Protein AF-A0AA39N3D8-F1 (afdb_monomer_lite)

Secondary structure (DSSP, 8-state):
---SSSHHHHHHHHHHHHHHHHHHHHHHHHHHT--S-HHHHHHHHHHHHHHHHHH-HHHHHHHHHHHHHHHHHHHHHHHTT---HHHHHHHHHHHHHHHHHHHHHHHHHHHHHHHHHHHHHHHHHHHHHHHHTTS---PPP--------------------------------------------PPPPPPP-HHHHHHHHHTTT-----HHHHHHHHHHTTS--HHHHHHHHHHHTSHHHHHHHSTTHHHHHHHHHHHHHH--S-----TTHHHHHHHHHHHHHHHHHHHH--TT-----------

pLDDT: mean 77.94, std 20.48, range [33.84, 97.94]

Structure (mmCIF, N/CA/C/O backbone):
data_AF-A0AA39N3D8-F1
#
_entry.id   AF-A0AA39N3D8-F1
#
loop_
_atom_site.group_PDB
_atom_site.id
_atom_site.type_symbol
_atom_site.label_atom_id
_atom_site.label_alt_id
_atom_site.label_comp_id
_atom_site.label_asym_id
_atom_site.label_entity_id
_atom_site.label_seq_id
_atom_site.pdbx_PDB_ins_code
_atom_site.Cartn_x
_atom_site.Cartn_y
_atom_site.Cartn_z
_atom_site.occupancy
_atom_site.B_iso_or_equiv
_atom_site.auth_seq_id
_atom_site.auth_comp_id
_atom_site.auth_asym_id
_atom_site.auth_atom_id
_atom_site.pdbx_PDB_model_num
ATOM 1 N N . MET A 1 1 ? 21.930 24.553 75.970 1.00 46.19 1 MET A N 1
ATOM 2 C CA . MET A 1 1 ? 22.243 24.338 74.540 1.00 46.19 1 MET A CA 1
ATOM 3 C C . MET A 1 1 ? 21.421 23.149 74.047 1.00 46.19 1 MET A C 1
ATOM 5 O O . MET A 1 1 ? 21.942 22.051 73.995 1.00 46.19 1 MET A O 1
ATOM 9 N N . THR A 1 2 ? 20.130 23.347 73.764 1.00 50.94 2 THR A N 1
ATOM 10 C CA . THR A 1 2 ? 19.198 22.303 73.273 1.00 50.94 2 THR A CA 1
ATOM 11 C C . THR A 1 2 ? 17.961 22.991 72.669 1.00 50.94 2 THR A C 1
ATOM 13 O O . THR A 1 2 ? 16.860 22.865 73.184 1.00 50.94 2 THR A O 1
ATOM 16 N N . VAL A 1 3 ? 18.143 23.814 71.626 1.00 54.16 3 VAL A N 1
ATOM 17 C CA . VAL A 1 3 ? 17.028 24.513 70.932 1.00 54.16 3 VAL A CA 1
ATOM 18 C C . VAL A 1 3 ? 17.257 24.567 69.408 1.00 54.16 3 VAL A C 1
ATOM 20 O O . VAL A 1 3 ? 16.982 25.566 68.761 1.00 54.16 3 VAL A O 1
ATOM 23 N N . LEU A 1 4 ? 17.825 23.516 68.807 1.00 50.16 4 LEU A N 1
ATOM 24 C CA . LEU A 1 4 ? 18.029 23.447 67.343 1.00 50.16 4 LEU A CA 1
ATOM 25 C C . LEU A 1 4 ? 17.559 22.120 66.717 1.00 50.16 4 LEU A C 1
ATOM 27 O O . LEU A 1 4 ? 17.912 21.821 65.581 1.00 50.16 4 LEU A O 1
ATOM 31 N N . GLY A 1 5 ? 16.766 21.325 67.446 1.00 47.50 5 GLY A N 1
ATOM 32 C CA . GLY A 1 5 ? 16.273 20.022 66.976 1.00 47.50 5 GLY A CA 1
ATOM 33 C C . GLY A 1 5 ? 14.895 20.046 66.304 1.00 47.50 5 GLY A C 1
ATOM 34 O O . GLY A 1 5 ? 14.643 19.218 65.445 1.00 47.50 5 GLY A O 1
ATOM 35 N N . GLU A 1 6 ? 14.017 20.999 66.635 1.00 51.28 6 GLU A N 1
ATOM 36 C CA . GLU A 1 6 ? 12.597 20.946 66.223 1.00 51.28 6 GLU A CA 1
ATOM 37 C C . GLU A 1 6 ? 12.268 21.741 64.945 1.00 51.28 6 GLU A C 1
ATOM 39 O O . GLU A 1 6 ? 11.137 21.722 64.465 1.00 51.28 6 GLU A O 1
ATOM 44 N N . GLN A 1 7 ? 13.236 22.454 64.360 1.00 48.25 7 GLN A N 1
ATOM 45 C CA . GLN A 1 7 ? 12.971 23.318 63.200 1.00 48.25 7 GLN A CA 1
ATOM 46 C C . GLN A 1 7 ? 13.003 22.567 61.856 1.00 48.25 7 GLN A C 1
ATOM 48 O O . GLN A 1 7 ? 12.391 23.020 60.888 1.00 48.25 7 GLN A O 1
ATOM 53 N N . TRP A 1 8 ? 13.676 21.415 61.791 1.00 49.47 8 TRP A N 1
ATOM 54 C CA . TRP A 1 8 ? 13.862 20.658 60.547 1.00 49.47 8 TRP A CA 1
ATOM 55 C C . TRP A 1 8 ? 12.658 19.771 60.194 1.00 49.47 8 TRP A C 1
ATOM 57 O O . TRP A 1 8 ? 12.310 19.671 59.017 1.00 49.47 8 TRP A O 1
ATOM 67 N N . ASP A 1 9 ? 11.939 19.246 61.190 1.00 57.53 9 ASP A N 1
ATOM 68 C CA . ASP A 1 9 ? 10.764 18.390 60.962 1.00 57.53 9 ASP A CA 1
ATOM 69 C C . ASP A 1 9 ? 9.572 19.157 60.365 1.00 57.53 9 ASP A C 1
ATOM 71 O O . ASP A 1 9 ? 8.814 18.624 59.552 1.00 57.53 9 ASP A O 1
ATOM 75 N N . ASN A 1 10 ? 9.437 20.449 60.683 1.00 54.78 10 ASN A N 1
ATOM 76 C CA . ASN A 1 10 ? 8.366 21.282 60.128 1.00 54.78 10 ASN A CA 1
ATOM 77 C C . ASN A 1 10 ? 8.551 21.569 58.631 1.00 54.78 10 ASN A C 1
ATOM 79 O O . ASN A 1 10 ? 7.572 21.619 57.887 1.00 54.78 10 ASN A O 1
ATOM 83 N N . ALA A 1 11 ? 9.794 21.727 58.166 1.00 58.50 11 ALA A N 1
ATOM 84 C CA . ALA A 1 11 ? 10.069 21.945 56.748 1.00 58.50 11 ALA A CA 1
ATOM 85 C C . ALA A 1 11 ? 9.794 20.679 55.924 1.00 58.50 11 ALA A C 1
ATOM 87 O O . ALA A 1 11 ? 9.252 20.769 54.819 1.00 58.50 11 ALA A O 1
ATOM 88 N N . GLU A 1 12 ? 10.113 19.502 56.476 1.00 52.53 12 GLU A N 1
ATOM 89 C CA . GLU A 1 12 ? 9.843 18.223 55.820 1.00 52.53 12 GLU A CA 1
ATOM 90 C C . GLU A 1 12 ? 8.336 17.934 55.709 1.00 52.53 12 GLU A C 1
ATOM 92 O O . GLU A 1 12 ? 7.830 17.447 54.694 1.00 52.53 12 GLU A O 1
ATOM 97 N N . PHE A 1 13 ? 7.591 18.290 56.751 1.00 61.59 13 PHE A N 1
ATOM 98 C CA . PHE A 1 13 ? 6.151 18.095 56.792 1.00 61.59 13 PHE A CA 1
ATOM 99 C C . PHE A 1 13 ? 5.394 19.033 55.836 1.00 61.59 13 PHE A C 1
ATOM 101 O O . PHE A 1 13 ? 4.438 18.620 55.172 1.00 61.59 13 PHE A O 1
ATOM 108 N N . GLU A 1 14 ? 5.850 20.280 55.697 1.00 60.81 14 GLU A N 1
ATOM 109 C CA . GLU A 1 14 ? 5.234 21.277 54.816 1.00 60.81 14 GLU A CA 1
ATOM 110 C C . GLU A 1 14 ? 5.396 20.949 53.322 1.00 60.81 14 GLU A C 1
ATOM 112 O O . GLU A 1 14 ? 4.440 21.110 52.558 1.00 60.81 14 GLU A O 1
ATOM 117 N N . TRP A 1 15 ? 6.549 20.429 52.872 1.00 57.53 15 TRP A N 1
ATOM 118 C CA . TRP A 1 15 ? 6.687 20.044 51.457 1.00 57.53 15 TRP A CA 1
ATOM 119 C C . TRP A 1 15 ? 5.849 18.808 51.116 1.00 57.53 15 TRP A C 1
ATOM 121 O O . TRP A 1 15 ? 5.240 18.773 50.046 1.00 57.53 15 TRP A O 1
ATOM 131 N N . LYS A 1 16 ? 5.730 17.842 52.039 1.00 54.62 16 LYS A N 1
ATOM 132 C CA . LYS A 1 16 ? 4.847 16.673 51.882 1.00 54.62 16 LYS A CA 1
ATOM 133 C C . LYS A 1 16 ? 3.380 17.092 51.797 1.00 54.62 16 LYS A C 1
ATOM 135 O O . LYS A 1 16 ? 2.664 16.619 50.917 1.00 54.62 16 LYS A O 1
ATOM 140 N N . ARG A 1 17 ? 2.934 18.036 52.636 1.00 61.38 17 ARG A N 1
ATOM 141 C CA . ARG A 1 17 ? 1.581 18.616 52.548 1.00 61.38 17 ARG A CA 1
ATOM 142 C C . ARG A 1 17 ? 1.331 19.327 51.222 1.00 61.38 17 ARG A C 1
ATOM 144 O O . ARG A 1 17 ? 0.276 19.126 50.631 1.00 61.38 17 ARG A O 1
ATOM 151 N N . ARG A 1 18 ? 2.286 20.123 50.733 1.00 65.31 18 ARG A N 1
ATOM 152 C CA . ARG A 1 18 ? 2.163 20.815 49.437 1.00 65.31 18 ARG A CA 1
ATOM 153 C C . ARG A 1 18 ? 2.153 19.841 48.260 1.00 65.31 18 ARG A C 1
ATOM 155 O O . ARG A 1 18 ? 1.368 20.031 47.337 1.00 65.31 18 ARG A O 1
ATOM 162 N N . ALA A 1 19 ? 2.959 18.782 48.316 1.00 57.94 19 ALA A N 1
ATOM 163 C CA . ALA A 1 19 ? 2.967 17.726 47.308 1.00 57.94 19 ALA A CA 1
ATOM 164 C C . ALA A 1 19 ? 1.633 16.964 47.277 1.00 57.94 19 ALA A C 1
ATOM 166 O O . ALA A 1 19 ? 1.057 16.780 46.208 1.00 57.94 19 ALA A O 1
ATOM 167 N N . LEU A 1 20 ? 1.094 16.600 48.445 1.00 51.34 20 LEU A N 1
ATOM 168 C CA . LEU A 1 20 ? -0.202 15.926 48.554 1.00 51.34 20 LEU A CA 1
ATOM 169 C C . LEU A 1 20 ? -1.372 16.831 48.150 1.00 51.34 20 LEU A C 1
ATOM 171 O O . LEU A 1 20 ? -2.293 16.362 47.492 1.00 51.34 20 LEU A O 1
ATOM 175 N N . ALA A 1 21 ? -1.333 18.122 48.486 1.00 61.53 21 ALA A N 1
ATOM 176 C CA . ALA A 1 21 ? -2.352 19.085 48.069 1.00 61.53 21 ALA A CA 1
ATOM 177 C C . ALA A 1 21 ? -2.319 19.339 46.553 1.00 61.53 21 ALA A C 1
ATOM 179 O O . ALA A 1 21 ? -3.372 19.398 45.925 1.00 61.53 21 ALA A O 1
ATOM 180 N N . SER A 1 22 ? -1.126 19.428 45.955 1.00 64.31 22 SER A N 1
ATOM 181 C CA . SER A 1 22 ? -0.951 19.536 44.501 1.00 64.31 22 SER A CA 1
ATOM 182 C C . SER A 1 22 ? -1.455 18.281 43.781 1.00 64.31 22 SER A C 1
ATOM 184 O O . SER A 1 22 ? -2.180 18.375 42.795 1.00 64.31 22 SER A O 1
ATOM 186 N N . PHE A 1 23 ? -1.164 17.097 44.328 1.00 54.66 23 PHE A N 1
ATOM 187 C CA . PHE A 1 23 ? -1.650 15.822 43.801 1.00 54.66 23 PHE A CA 1
ATOM 188 C C . PHE A 1 23 ? -3.174 15.676 43.936 1.00 54.66 23 PHE A C 1
ATOM 190 O O . PHE A 1 23 ? -3.842 15.263 42.994 1.00 54.66 23 PHE A O 1
ATOM 197 N N . ALA A 1 24 ? -3.750 16.081 45.071 1.00 56.78 24 ALA A N 1
ATOM 198 C CA . ALA A 1 24 ? -5.195 16.080 45.283 1.00 56.78 24 ALA A CA 1
ATOM 199 C C . ALA A 1 24 ? -5.918 17.082 44.368 1.00 56.78 24 ALA A C 1
ATOM 201 O O . ALA A 1 24 ? -6.989 16.767 43.858 1.00 56.78 24 ALA A O 1
ATOM 202 N N . LEU A 1 25 ? -5.329 18.255 44.113 1.00 61.34 25 LEU A N 1
ATOM 203 C CA . LEU A 1 25 ? -5.847 19.220 43.140 1.00 61.34 25 LEU A CA 1
ATOM 204 C C . LEU A 1 25 ? -5.732 18.697 41.706 1.00 61.34 25 LEU A C 1
ATOM 206 O O . LEU A 1 25 ? -6.679 18.858 40.947 1.00 61.34 25 LEU A O 1
ATOM 210 N N . ALA A 1 26 ? -4.643 18.011 41.353 1.00 56.91 26 ALA A N 1
ATOM 211 C CA . ALA A 1 26 ? -4.495 17.365 40.050 1.00 56.91 26 ALA A CA 1
ATOM 212 C C . ALA A 1 26 ? -5.530 16.245 39.844 1.00 56.91 26 ALA A C 1
ATOM 214 O O . ALA A 1 26 ? -6.124 16.154 38.774 1.00 56.91 26 ALA A O 1
ATOM 215 N N . ILE A 1 27 ? -5.817 15.447 40.880 1.00 47.12 27 ILE A N 1
ATOM 216 C CA . ILE A 1 27 ? -6.873 14.424 40.849 1.00 47.12 27 ILE A CA 1
ATOM 217 C C . ILE A 1 27 ? -8.259 15.065 40.766 1.00 47.12 27 ILE A C 1
ATOM 219 O O . ILE A 1 27 ? -9.077 14.633 39.965 1.00 47.12 27 ILE A O 1
ATOM 223 N N . LEU A 1 28 ? -8.542 16.108 41.548 1.00 47.91 28 LEU A N 1
ATOM 224 C CA . LEU A 1 28 ? -9.834 16.799 41.498 1.00 47.91 28 LEU A CA 1
ATOM 225 C C . LEU A 1 28 ? -10.050 17.508 40.160 1.00 47.91 28 LEU A C 1
ATOM 227 O O . LEU A 1 28 ? -11.165 17.500 39.654 1.00 47.91 28 LEU A O 1
ATOM 231 N N . GLN A 1 29 ? -8.997 18.062 39.563 1.00 61.44 29 GLN A N 1
ATOM 232 C CA . GLN A 1 29 ? -9.042 18.661 38.234 1.00 61.44 29 GLN A CA 1
ATOM 233 C C . GLN A 1 29 ? -9.222 17.594 37.147 1.00 61.44 29 GLN A C 1
ATOM 235 O O . GLN A 1 29 ? -10.023 17.798 36.248 1.00 61.44 29 GLN A O 1
ATOM 240 N N . PHE A 1 30 ? -8.593 16.422 37.283 1.00 47.16 30 PHE A N 1
ATOM 241 C CA . PHE A 1 30 ? -8.816 15.256 36.418 1.00 47.16 30 PHE A CA 1
ATOM 242 C C . PHE A 1 30 ? -10.244 14.686 36.545 1.00 47.16 30 PHE A C 1
ATOM 244 O O . PHE A 1 30 ? -10.859 14.323 35.546 1.00 47.16 30 PHE A O 1
ATOM 251 N N . LEU A 1 31 ? -10.813 14.676 37.755 1.00 39.09 31 LEU A N 1
ATOM 252 C CA . LEU A 1 31 ? -12.181 14.216 38.031 1.00 39.09 31 LEU A CA 1
ATOM 253 C C . LEU A 1 31 ? -13.259 15.237 37.626 1.00 39.09 31 LEU A C 1
ATOM 255 O O . LEU A 1 31 ? -14.360 14.841 37.258 1.00 39.09 31 LEU A O 1
ATOM 259 N N . LEU A 1 32 ? -12.949 16.537 37.650 1.00 45.41 32 LEU A N 1
ATOM 260 C CA . LEU A 1 32 ? -13.795 17.606 37.095 1.00 45.41 32 LEU A CA 1
ATOM 261 C C . LEU A 1 32 ? -13.735 17.668 35.558 1.00 45.41 32 LEU A C 1
ATOM 263 O O . LEU A 1 32 ? -14.580 18.315 34.944 1.00 45.41 32 LEU A O 1
ATOM 267 N N . GLN A 1 33 ? -12.778 16.969 34.936 1.00 50.00 33 GLN A N 1
ATOM 268 C CA . GLN A 1 33 ? -12.597 16.857 33.486 1.00 50.00 33 GLN A CA 1
ATOM 269 C C . GLN A 1 33 ? -13.266 15.602 32.890 1.00 50.00 33 GLN A C 1
ATOM 271 O O . GLN A 1 33 ? -12.799 15.049 31.893 1.00 50.00 33 GLN A O 1
ATOM 276 N N . MET A 1 34 ? -14.356 15.122 33.490 1.00 35.12 34 MET A N 1
ATOM 277 C CA . MET A 1 34 ? -15.173 14.041 32.934 1.00 35.12 34 MET A CA 1
ATOM 278 C C . MET A 1 34 ? -16.658 14.413 33.062 1.00 35.12 34 MET A C 1
ATOM 280 O O . MET A 1 34 ? -17.077 14.717 34.178 1.00 35.12 34 MET A O 1
ATOM 284 N N . PRO A 1 35 ? -17.479 14.391 31.988 1.00 50.09 35 PRO A N 1
ATOM 285 C CA . PRO A 1 35 ? -17.274 13.760 30.683 1.00 50.09 35 PRO A CA 1
ATOM 286 C C . PRO A 1 35 ? -17.358 14.754 29.503 1.00 50.09 35 PRO A C 1
ATOM 288 O O . PRO A 1 35 ? -18.415 15.311 29.220 1.00 50.09 35 PRO A O 1
ATOM 291 N N . SER A 1 36 ? -16.282 14.893 28.726 1.00 58.03 36 SER A N 1
ATOM 292 C CA . SER A 1 36 ? -16.464 14.967 27.268 1.00 58.03 36 SER A CA 1
ATOM 293 C C . SER A 1 36 ? -17.029 13.610 26.858 1.00 58.03 36 SER A C 1
ATOM 295 O O . SER A 1 36 ? -16.539 12.589 27.360 1.00 58.03 36 SER A O 1
ATOM 297 N N . ASP A 1 37 ? -18.066 13.574 26.023 1.00 85.69 37 ASP A N 1
ATOM 298 C CA . ASP A 1 37 ? -18.642 12.313 25.558 1.00 85.69 37 ASP A CA 1
ATOM 299 C C . ASP A 1 37 ? -17.505 11.382 25.109 1.00 85.69 37 ASP A C 1
ATOM 301 O O . ASP A 1 37 ? -16.602 11.799 24.384 1.00 85.69 37 ASP A O 1
ATOM 305 N N . LEU A 1 38 ? -17.510 10.115 25.547 1.00 90.81 38 LEU A N 1
ATOM 306 C CA . LEU A 1 38 ? -16.517 9.104 25.128 1.00 90.81 38 LEU A CA 1
ATOM 307 C C . LEU A 1 38 ? -16.316 9.136 23.604 1.00 90.81 38 LEU A C 1
ATOM 309 O O . LEU A 1 38 ? -15.212 8.973 23.094 1.00 90.81 38 LEU A O 1
ATOM 313 N N . ARG A 1 39 ? -17.413 9.405 22.898 1.00 91.38 39 ARG A N 1
ATOM 314 C CA . ARG A 1 39 ? -17.483 9.641 21.467 1.00 91.38 39 ARG A CA 1
ATOM 315 C C . ARG A 1 39 ? -16.628 10.815 20.989 1.00 91.38 39 ARG A C 1
ATOM 317 O O . ARG A 1 39 ? -15.927 10.653 20.001 1.00 91.38 39 ARG A O 1
ATOM 324 N N . GLU A 1 40 ? -16.668 11.968 21.648 1.00 93.12 40 GLU A N 1
ATOM 325 C CA . GLU A 1 40 ? -15.821 13.118 21.302 1.00 93.12 40 GLU A CA 1
ATOM 326 C C . GLU A 1 40 ? -14.343 12.784 21.483 1.00 93.12 40 GLU A C 1
ATOM 328 O O . GLU A 1 40 ? -13.560 13.034 20.571 1.00 93.12 40 GLU A O 1
ATOM 333 N N . LYS A 1 41 ? -13.983 12.125 22.595 1.00 93.44 41 LYS A N 1
ATOM 334 C CA . LYS A 1 41 ? -12.607 11.652 22.820 1.00 93.44 41 LYS A CA 1
ATOM 335 C C . LYS A 1 41 ? -12.162 10.678 21.731 1.00 93.44 41 LYS A C 1
ATOM 337 O O . LYS A 1 41 ? -11.089 10.818 21.166 1.00 93.44 41 LYS A O 1
ATOM 342 N N . LEU A 1 42 ? -13.005 9.708 21.379 1.00 93.12 42 LEU A N 1
ATOM 343 C CA . LEU A 1 42 ? -12.719 8.768 20.292 1.00 93.12 42 LEU A CA 1
ATOM 344 C C . LEU A 1 42 ? -12.525 9.477 18.944 1.00 93.12 42 LEU A C 1
ATOM 346 O O . LEU A 1 42 ? -11.665 9.081 18.161 1.00 93.12 42 LEU A O 1
ATOM 350 N N . LEU A 1 43 ? -13.303 10.525 18.671 1.00 93.81 43 LEU A N 1
ATOM 351 C CA . LEU A 1 43 ? -13.184 11.303 17.439 1.00 93.81 43 LEU A CA 1
ATOM 352 C C . LEU A 1 43 ? -11.944 12.215 17.426 1.00 93.81 43 LEU A C 1
ATOM 354 O O . LEU A 1 43 ? -11.413 12.459 16.343 1.00 93.81 43 LEU A O 1
ATOM 358 N N . SER A 1 44 ? -11.457 12.681 18.583 1.00 96.31 44 SER A N 1
ATOM 359 C CA . SER A 1 44 ? -10.264 13.537 18.676 1.00 96.31 44 SER A CA 1
ATOM 360 C C . SER A 1 44 ? -8.944 12.768 18.602 1.00 96.31 44 SER A C 1
ATOM 362 O O . SER A 1 44 ? -7.954 13.331 18.143 1.00 96.31 44 SER A O 1
ATOM 364 N N . VAL A 1 45 ? -8.921 11.475 18.956 1.00 96.56 45 VAL A N 1
ATOM 365 C CA . VAL A 1 45 ? -7.704 10.631 18.994 1.00 96.56 45 VAL A CA 1
ATOM 366 C C . VAL A 1 45 ? -6.831 10.759 17.746 1.00 96.56 45 VAL A C 1
ATOM 368 O O . VAL A 1 45 ? -5.610 10.842 17.850 1.00 96.56 45 VAL A O 1
ATOM 371 N N . VAL A 1 46 ? -7.429 10.737 16.552 1.00 94.75 46 VAL A N 1
ATOM 372 C CA . VAL A 1 46 ? -6.649 10.769 15.305 1.00 94.75 46 VAL A CA 1
ATOM 373 C C . VAL A 1 46 ? -5.981 12.133 15.114 1.00 94.75 46 VAL A C 1
ATOM 375 O O . VAL A 1 46 ? -4.837 12.197 14.669 1.00 94.75 46 VAL A O 1
ATOM 378 N N . ASP A 1 47 ? -6.666 13.217 15.473 1.00 96.75 47 ASP A N 1
ATOM 379 C CA . ASP A 1 47 ? -6.110 14.569 15.394 1.00 96.75 47 ASP A CA 1
ATOM 380 C C . ASP A 1 47 ? -5.036 14.796 16.468 1.00 96.75 47 ASP A C 1
ATOM 382 O O . ASP A 1 47 ? -3.975 15.357 16.185 1.00 96.75 47 ASP A O 1
ATOM 386 N N . GLU A 1 48 ? -5.253 14.263 17.673 1.00 96.94 48 GLU A N 1
ATOM 387 C CA . GLU A 1 48 ? -4.271 14.264 18.760 1.00 96.94 48 GLU A CA 1
ATOM 388 C C . GLU A 1 48 ? -3.000 13.503 18.370 1.00 96.94 48 GLU A C 1
ATOM 390 O O . GLU A 1 48 ? -1.902 14.019 18.568 1.00 96.94 48 GLU A O 1
ATOM 395 N N . LEU A 1 49 ? -3.125 12.331 17.735 1.00 96.12 49 LEU A N 1
ATOM 396 C CA . LEU A 1 49 ? -1.990 11.562 17.217 1.00 96.12 49 LEU A CA 1
ATOM 397 C C . LEU A 1 49 ? -1.178 12.373 16.199 1.00 96.12 49 LEU A C 1
ATOM 399 O O . LEU A 1 49 ? 0.050 12.455 16.289 1.00 96.12 49 LEU A O 1
ATOM 403 N N . LEU A 1 50 ? -1.854 12.972 15.214 1.00 95.25 50 LEU A N 1
ATOM 404 C CA . LEU A 1 50 ? -1.196 13.747 14.161 1.00 95.25 50 LEU A CA 1
ATOM 405 C C . LEU A 1 50 ? -0.547 15.022 14.715 1.00 95.25 50 LEU A C 1
ATOM 407 O O . LEU A 1 50 ? 0.537 15.407 14.268 1.00 95.25 50 LEU A O 1
ATOM 411 N N . THR A 1 51 ? -1.180 15.660 15.697 1.00 97.31 51 THR A N 1
ATOM 412 C CA . THR A 1 51 ? -0.649 16.840 16.388 1.00 97.31 51 THR A CA 1
ATOM 413 C C . THR A 1 51 ? 0.563 16.479 17.242 1.00 97.31 51 THR A C 1
ATOM 415 O O . THR A 1 51 ? 1.597 17.147 17.149 1.00 97.31 51 THR A O 1
ATOM 418 N N . ALA A 1 52 ? 0.487 15.388 18.007 1.00 95.69 52 ALA A N 1
ATOM 419 C CA . ALA A 1 52 ? 1.591 14.879 18.812 1.00 95.69 52 ALA A CA 1
ATOM 420 C C . ALA A 1 52 ? 2.812 14.568 17.939 1.00 95.69 52 ALA A C 1
ATOM 422 O O . ALA A 1 52 ? 3.908 15.056 18.216 1.00 95.69 52 ALA A O 1
ATOM 423 N N . HIS A 1 53 ? 2.604 13.865 16.819 1.00 94.25 53 HIS A N 1
ATOM 424 C CA . HIS A 1 53 ? 3.678 13.519 15.889 1.00 94.25 53 HIS A CA 1
ATOM 425 C C . HIS A 1 53 ? 4.387 14.737 15.279 1.00 94.25 53 HIS A C 1
ATOM 427 O O . HIS A 1 53 ? 5.589 14.695 15.035 1.00 94.25 53 HIS A O 1
ATOM 433 N N . ARG A 1 54 ? 3.662 15.831 15.019 1.00 95.25 54 ARG A N 1
ATOM 434 C CA . ARG A 1 54 ? 4.246 17.063 14.460 1.00 95.25 54 ARG A CA 1
ATOM 435 C C . ARG A 1 54 ? 5.000 17.901 15.487 1.00 95.25 54 ARG A C 1
ATOM 437 O O . ARG A 1 54 ? 5.798 18.746 15.092 1.00 95.25 54 ARG A O 1
ATOM 444 N N . THR A 1 55 ? 4.707 17.716 16.771 1.00 96.12 55 THR A N 1
ATOM 445 C CA . THR A 1 55 ? 5.166 18.620 17.827 1.00 96.12 55 THR A CA 1
ATOM 446 C C . THR A 1 55 ? 6.482 18.153 18.436 1.00 96.12 55 THR A C 1
ATOM 448 O O . THR A 1 55 ? 7.467 18.885 18.389 1.00 96.12 55 THR A O 1
ATOM 451 N N . SER A 1 56 ? 6.508 16.962 19.044 1.00 94.69 56 SER A N 1
ATOM 452 C CA . SER A 1 56 ? 7.712 16.413 19.682 1.00 94.69 56 SER A CA 1
ATOM 453 C C . SER A 1 56 ? 7.527 14.954 20.104 1.00 94.69 56 SER A C 1
ATOM 455 O O . SER A 1 56 ? 6.401 14.492 20.290 1.00 94.69 56 SER A O 1
ATOM 457 N N . ASP A 1 57 ? 8.636 14.264 20.374 1.00 89.81 57 ASP A N 1
ATOM 458 C CA . ASP A 1 57 ? 8.616 12.907 20.936 1.00 89.81 57 ASP A CA 1
ATOM 459 C C . ASP A 1 57 ? 7.960 12.853 22.328 1.00 89.81 57 ASP A C 1
ATOM 461 O O . ASP A 1 57 ? 7.308 11.868 22.673 1.00 89.81 57 ASP A O 1
ATOM 465 N N . LEU A 1 58 ? 8.071 13.930 23.120 1.00 93.56 58 LEU A N 1
ATOM 466 C CA . LEU A 1 58 ? 7.399 14.037 24.420 1.00 93.56 58 LEU A CA 1
ATOM 467 C C . LEU A 1 58 ? 5.873 14.070 24.262 1.00 93.56 58 LEU A C 1
ATOM 469 O O . LEU A 1 58 ? 5.174 13.355 24.977 1.00 93.56 58 LEU A O 1
ATOM 473 N N . ALA A 1 59 ? 5.368 14.825 23.280 1.00 93.62 59 ALA A N 1
ATOM 474 C CA . ALA A 1 59 ? 3.937 14.888 22.977 1.00 93.62 59 ALA A CA 1
ATOM 475 C C . ALA A 1 59 ? 3.390 13.524 22.520 1.00 93.62 59 ALA A C 1
ATOM 477 O O . ALA A 1 59 ? 2.251 13.176 22.825 1.00 93.62 59 ALA A O 1
ATOM 478 N N . LEU A 1 60 ? 4.205 12.717 21.831 1.00 92.56 60 LEU A N 1
ATOM 479 C CA . LEU A 1 60 ? 3.832 11.347 21.471 1.00 92.56 60 LEU A CA 1
ATOM 480 C C . LEU A 1 60 ? 3.746 10.430 22.704 1.00 92.56 60 LEU A C 1
ATOM 482 O O . LEU A 1 60 ? 2.863 9.576 22.777 1.00 92.56 60 LEU A O 1
ATOM 486 N N . GLY A 1 61 ? 4.621 10.637 23.692 1.00 92.06 61 GLY A N 1
ATOM 487 C CA . GLY A 1 61 ? 4.536 9.973 24.994 1.00 92.06 61 GLY A CA 1
ATOM 488 C C . GLY A 1 61 ? 3.257 10.332 25.758 1.00 92.06 61 GLY A C 1
ATOM 489 O O . GLY A 1 61 ? 2.587 9.444 26.285 1.00 92.06 61 GLY A O 1
ATOM 490 N N . GLU A 1 62 ? 2.879 11.612 25.767 1.00 94.62 62 GLU A N 1
ATOM 491 C CA . GLU A 1 62 ? 1.616 12.083 26.354 1.00 94.62 62 GLU A CA 1
ATOM 492 C C . GLU A 1 62 ? 0.398 11.482 25.644 1.00 94.62 62 GLU A C 1
ATOM 494 O O . GLU A 1 62 ? -0.491 10.943 26.305 1.00 94.62 62 GLU A O 1
ATOM 499 N N . PHE A 1 63 ? 0.395 11.481 24.307 1.00 95.00 63 PHE A N 1
ATOM 500 C CA . PHE A 1 63 ? -0.639 10.817 23.513 1.00 95.00 63 PHE A CA 1
ATOM 501 C C . PHE A 1 63 ? -0.766 9.332 23.875 1.00 95.00 63 PHE A C 1
ATOM 503 O O . PHE A 1 63 ? -1.873 8.849 24.097 1.00 95.00 63 PHE A O 1
ATOM 510 N N . ASN A 1 64 ? 0.350 8.605 23.984 1.00 95.06 64 ASN A N 1
ATOM 511 C CA . ASN A 1 64 ? 0.324 7.181 24.315 1.00 95.06 64 ASN A CA 1
ATOM 512 C C . ASN A 1 64 ? -0.267 6.916 25.711 1.00 95.06 64 ASN A C 1
ATOM 514 O O . ASN A 1 64 ? -1.026 5.964 25.890 1.00 95.06 64 ASN A O 1
ATOM 518 N N . ASN A 1 65 ? 0.030 7.777 26.687 1.00 94.12 65 ASN A N 1
ATOM 519 C CA . ASN A 1 65 ? -0.577 7.696 28.015 1.00 94.12 65 ASN A CA 1
ATOM 520 C C . ASN A 1 65 ? -2.088 7.969 27.959 1.00 94.12 65 ASN A C 1
ATOM 522 O O . ASN A 1 65 ? -2.866 7.207 28.530 1.00 94.12 65 ASN A O 1
ATOM 526 N N . ASN A 1 66 ? -2.515 9.002 27.226 1.00 94.75 66 ASN A N 1
ATOM 527 C CA . ASN A 1 66 ? -3.935 9.322 27.045 1.00 94.75 66 ASN A C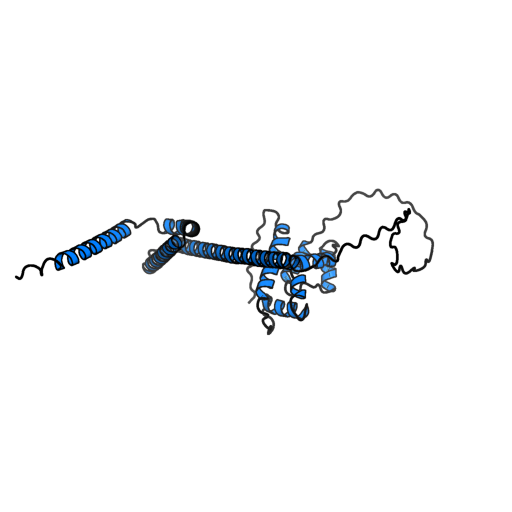A 1
ATOM 528 C C . ASN A 1 66 ? -4.689 8.190 26.335 1.00 94.75 66 ASN A C 1
ATOM 530 O O . ASN A 1 66 ? -5.795 7.834 26.740 1.00 94.75 66 ASN A O 1
ATOM 534 N N . TRP A 1 67 ? -4.075 7.586 25.317 1.00 94.56 67 TRP A N 1
ATOM 535 C CA . TRP A 1 67 ? -4.615 6.436 24.598 1.00 94.56 67 TRP A CA 1
ATOM 536 C C . TRP A 1 67 ? -4.767 5.209 25.506 1.00 94.56 67 TRP A C 1
ATOM 538 O O . TRP A 1 67 ? -5.813 4.561 25.491 1.00 94.56 67 TRP A O 1
ATOM 548 N N . ALA A 1 68 ? -3.771 4.921 26.351 1.00 93.81 68 ALA A N 1
ATOM 549 C CA . ALA A 1 68 ? -3.845 3.836 27.329 1.00 93.81 68 ALA A CA 1
ATOM 550 C C . ALA A 1 68 ? -4.948 4.070 28.377 1.00 93.81 68 ALA A C 1
ATOM 552 O O . ALA A 1 68 ? -5.688 3.143 28.708 1.00 93.81 68 ALA A O 1
ATOM 553 N N . CYS A 1 69 ? -5.107 5.309 28.855 1.00 94.00 69 CYS A N 1
ATOM 554 C CA . CYS A 1 69 ? -6.215 5.685 29.736 1.00 94.00 69 CYS A CA 1
ATOM 555 C C . CYS A 1 69 ? -7.572 5.505 29.040 1.00 94.00 69 CYS A C 1
ATOM 557 O O . CYS A 1 69 ? -8.468 4.886 29.604 1.00 94.00 69 CYS A O 1
ATOM 559 N N . LEU A 1 70 ? -7.715 5.958 27.790 1.00 94.81 70 LEU A N 1
ATOM 560 C CA . LEU A 1 70 ? -8.944 5.788 27.009 1.00 94.81 70 LEU A CA 1
ATOM 561 C C . LEU A 1 70 ? -9.293 4.307 26.796 1.00 94.81 70 LEU A C 1
ATOM 563 O O . LEU A 1 70 ? -10.461 3.924 26.855 1.00 94.81 70 LEU A O 1
ATOM 567 N N . GLN A 1 71 ? -8.286 3.461 26.574 1.00 94.75 71 GLN A N 1
ATOM 568 C CA . GLN A 1 71 ? -8.468 2.015 26.488 1.00 94.75 71 GLN A CA 1
ATOM 569 C C . GLN A 1 71 ? -8.952 1.422 27.820 1.00 94.75 71 GLN A C 1
ATOM 571 O O . GLN A 1 71 ? -9.862 0.593 27.815 1.00 94.75 71 GLN A O 1
ATOM 576 N N . ALA A 1 72 ? -8.372 1.837 28.949 1.00 94.69 72 ALA A N 1
ATOM 577 C CA . ALA A 1 72 ? -8.810 1.396 30.272 1.00 94.69 72 ALA A CA 1
ATOM 578 C C . ALA A 1 72 ? -10.264 1.818 30.555 1.00 94.69 72 ALA A C 1
ATOM 580 O O . ALA A 1 72 ? -11.069 0.972 30.948 1.00 94.69 72 ALA A O 1
ATOM 581 N N . ASP A 1 73 ? -10.624 3.067 30.241 1.00 94.31 73 ASP A N 1
ATOM 582 C CA . ASP A 1 73 ? -11.991 3.591 30.362 1.00 94.31 73 ASP A CA 1
ATOM 583 C C . ASP A 1 73 ? -12.988 2.783 29.510 1.00 94.31 73 ASP A C 1
ATOM 585 O O . ASP A 1 73 ? -14.102 2.484 29.947 1.00 94.31 73 ASP A O 1
ATOM 589 N N . LEU A 1 74 ? -12.604 2.408 28.282 1.00 93.62 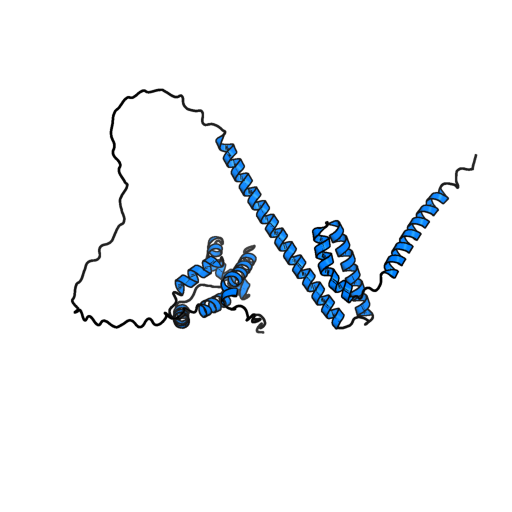74 LEU A N 1
ATOM 590 C CA . LEU A 1 74 ? -13.423 1.565 27.403 1.00 93.62 74 LEU A CA 1
ATOM 591 C C . LEU A 1 74 ? -13.650 0.173 27.999 1.00 93.62 74 LEU A C 1
ATOM 593 O O . LEU A 1 74 ? -14.777 -0.324 27.964 1.00 93.62 74 LEU A O 1
ATOM 597 N N . ILE A 1 75 ? -12.608 -0.443 28.564 1.00 93.94 75 ILE A N 1
ATOM 598 C CA . ILE A 1 75 ? -12.697 -1.758 29.211 1.00 93.94 75 ILE A CA 1
ATOM 599 C C . ILE A 1 75 ? -13.609 -1.686 30.440 1.00 93.94 75 ILE A C 1
ATOM 601 O O . ILE A 1 75 ? -14.484 -2.537 30.598 1.00 93.94 75 ILE A O 1
ATOM 605 N N . GLU A 1 76 ? -13.463 -0.662 31.281 1.00 95.44 76 GLU A N 1
ATOM 606 C CA . GLU A 1 76 ? -14.311 -0.461 32.461 1.00 95.44 76 GLU A CA 1
ATOM 607 C C . GLU A 1 76 ? -15.785 -0.243 32.070 1.00 95.44 76 GLU A C 1
ATOM 609 O O . GLU A 1 76 ? -16.697 -0.866 32.628 1.00 95.44 76 GLU A O 1
ATOM 614 N N . LYS A 1 77 ? -16.047 0.581 31.046 1.00 94.06 77 LYS A N 1
ATOM 615 C CA . LYS A 1 77 ? -17.404 0.804 30.518 1.00 94.06 77 LYS A CA 1
ATOM 616 C C . LYS A 1 77 ? -18.006 -0.442 29.875 1.00 94.06 77 LYS A C 1
ATOM 618 O O . LYS A 1 77 ? -19.210 -0.674 29.993 1.00 94.06 77 LYS A O 1
ATOM 623 N N . GLN A 1 78 ? -17.189 -1.259 29.216 1.00 94.19 78 GLN A N 1
ATOM 624 C CA . GLN A 1 78 ? -17.624 -2.539 28.666 1.00 94.19 78 GLN A CA 1
ATOM 625 C C . GLN A 1 78 ? -17.989 -3.527 29.784 1.00 94.19 78 GLN A C 1
ATOM 627 O O . GLN A 1 78 ? -19.026 -4.182 29.701 1.00 94.19 78 GLN A O 1
ATOM 632 N N . GLN A 1 79 ? -17.181 -3.611 30.846 1.00 95.94 79 GLN A N 1
ATOM 633 C CA . GLN A 1 79 ? -17.424 -4.503 31.988 1.00 95.94 79 GLN A CA 1
ATOM 634 C C . GLN A 1 79 ? -18.652 -4.099 32.811 1.00 95.94 79 GLN A C 1
ATOM 636 O O . GLN A 1 79 ? -19.388 -4.964 33.282 1.00 95.94 79 GLN A O 1
ATOM 641 N N . SER A 1 80 ? -18.904 -2.798 32.952 1.00 96.81 80 SER A N 1
ATOM 642 C CA . SER A 1 80 ? -20.099 -2.271 33.624 1.00 96.81 80 SER A CA 1
ATOM 643 C C . SER A 1 80 ? -21.373 -2.344 32.771 1.00 96.81 80 SER A C 1
ATOM 645 O O . SER A 1 80 ? -22.458 -2.054 33.274 1.00 96.81 80 SER A O 1
ATOM 647 N N . GLY A 1 81 ? -21.273 -2.725 31.491 1.00 95.81 81 GLY A N 1
ATOM 648 C CA . GLY A 1 81 ? -22.404 -2.746 30.559 1.00 95.81 81 GLY A CA 1
ATOM 649 C C . GLY A 1 81 ? -22.904 -1.353 30.155 1.00 95.81 81 GLY A C 1
ATOM 650 O O . GLY A 1 81 ? -23.988 -1.235 29.589 1.00 95.81 81 GLY A O 1
ATOM 651 N N . ALA A 1 82 ? -22.129 -0.301 30.437 1.00 95.50 82 ALA A N 1
ATOM 652 C CA . ALA A 1 82 ? -22.456 1.083 30.097 1.00 95.50 82 ALA A CA 1
ATOM 653 C C . ALA A 1 82 ? -22.116 1.444 28.638 1.00 95.50 82 ALA A C 1
ATOM 655 O O . ALA A 1 82 ? -22.488 2.518 28.166 1.00 95.50 82 ALA A O 1
ATOM 656 N N . LEU A 1 83 ? -21.386 0.576 27.930 1.00 95.19 83 LEU A N 1
ATOM 657 C CA . LEU A 1 83 ? -20.953 0.807 26.555 1.00 95.19 83 LEU A CA 1
ATOM 658 C C . LEU A 1 83 ? -22.041 0.396 25.553 1.00 95.19 83 LEU A C 1
ATOM 660 O O . LEU A 1 83 ? -22.485 -0.753 25.538 1.00 95.19 83 LEU A O 1
ATOM 664 N N . THR A 1 84 ? -22.456 1.318 24.683 1.00 94.94 84 THR A N 1
ATOM 665 C CA . THR A 1 84 ? -23.405 0.987 23.613 1.00 94.94 84 THR A CA 1
ATOM 666 C C . THR A 1 84 ? -22.706 0.241 22.466 1.00 94.94 84 THR A C 1
ATOM 668 O O . THR A 1 84 ? -21.491 0.350 22.270 1.00 94.94 84 THR A O 1
ATOM 671 N N . ALA A 1 85 ? -23.466 -0.504 21.654 1.00 94.00 85 ALA A N 1
ATOM 672 C CA . ALA A 1 85 ? -22.919 -1.146 20.451 1.00 94.00 85 ALA A CA 1
ATOM 673 C C . ALA A 1 85 ? -22.307 -0.114 19.482 1.00 94.00 85 ALA A C 1
ATOM 675 O O . ALA A 1 85 ? -21.231 -0.338 18.938 1.00 94.00 85 ALA A O 1
ATOM 676 N N . SER A 1 86 ? -22.940 1.061 19.356 1.00 94.31 86 SER A N 1
ATOM 677 C CA . SER A 1 86 ? -22.432 2.160 18.526 1.00 94.31 86 SER A CA 1
ATOM 678 C C . SER A 1 86 ? -21.083 2.694 19.011 1.00 94.31 86 SER A C 1
ATOM 680 O O . SER A 1 86 ? -20.251 3.054 18.180 1.00 94.31 86 SER A O 1
ATOM 682 N N . ASP A 1 87 ? -20.862 2.777 20.324 1.00 92.19 87 ASP A N 1
ATOM 683 C CA . ASP A 1 87 ? -19.586 3.250 20.877 1.00 92.19 87 ASP A CA 1
ATOM 684 C C . ASP A 1 87 ? -18.477 2.216 20.667 1.00 92.19 87 ASP A C 1
ATOM 686 O O . ASP A 1 87 ? -17.332 2.575 20.398 1.00 92.19 87 ASP A O 1
ATOM 690 N N . THR A 1 88 ? -18.831 0.930 20.728 1.00 93.50 88 THR A N 1
ATOM 691 C CA . THR A 1 88 ? -17.908 -0.185 20.476 1.00 93.50 88 THR A CA 1
ATOM 692 C C . THR A 1 88 ? -17.449 -0.200 19.015 1.00 93.50 88 THR A C 1
ATOM 694 O O . THR A 1 88 ? -16.251 -0.292 18.742 1.00 93.50 88 THR A O 1
ATOM 697 N N . ASP A 1 89 ? -18.385 -0.047 18.074 1.00 92.25 89 ASP A N 1
ATOM 698 C CA . ASP A 1 89 ? -18.086 0.042 16.641 1.00 92.25 89 ASP A CA 1
ATOM 699 C C . ASP A 1 89 ? -17.215 1.264 16.322 1.00 92.25 89 ASP A C 1
ATOM 701 O O . ASP A 1 89 ? -16.253 1.170 15.550 1.00 92.25 89 ASP A O 1
ATOM 705 N N . LEU A 1 90 ? -17.509 2.410 16.949 1.00 93.81 90 LEU A N 1
ATOM 706 C CA . LEU A 1 90 ? -16.699 3.616 16.809 1.00 93.81 90 LEU A CA 1
ATOM 707 C C . LEU A 1 90 ? -15.281 3.401 17.349 1.00 93.81 90 LEU A C 1
ATOM 709 O O . LEU A 1 90 ? -14.321 3.721 16.649 1.00 93.81 90 LEU A O 1
ATOM 713 N N . ALA A 1 91 ? -15.135 2.828 18.546 1.00 93.31 91 ALA A N 1
ATOM 714 C CA . ALA A 1 91 ? -13.832 2.541 19.141 1.00 93.31 91 ALA A CA 1
ATOM 715 C C . ALA A 1 91 ? -12.992 1.613 18.252 1.00 93.31 91 ALA A C 1
ATOM 717 O O . ALA A 1 91 ? -11.821 1.897 17.994 1.00 93.31 91 ALA A O 1
ATOM 718 N N . TYR A 1 92 ? -13.600 0.555 17.706 1.00 92.00 92 TYR A N 1
ATOM 719 C CA . TYR A 1 92 ? -12.935 -0.338 16.758 1.00 92.00 92 TYR A CA 1
ATOM 720 C C . TYR A 1 92 ? -12.513 0.392 15.474 1.00 92.00 92 TYR A C 1
ATOM 722 O O . TYR A 1 92 ? -11.386 0.229 14.999 1.00 92.00 92 TYR A O 1
ATOM 730 N N . SER A 1 93 ? -13.392 1.234 14.919 1.00 92.31 93 SER A N 1
ATOM 731 C CA . SER A 1 93 ? -13.092 2.030 13.725 1.00 92.31 93 SER A CA 1
ATOM 732 C C . SER A 1 93 ? -11.941 3.015 13.957 1.00 92.31 93 SER A C 1
ATOM 734 O O . SER A 1 93 ? -11.068 3.156 13.096 1.00 92.31 93 SER A O 1
ATOM 736 N N . VAL A 1 94 ? -11.911 3.681 15.113 1.00 93.62 94 VAL A N 1
ATOM 737 C CA . VAL A 1 94 ? -10.841 4.612 15.498 1.00 93.62 94 VAL A CA 1
ATOM 738 C C . VAL A 1 94 ? -9.525 3.863 15.684 1.00 93.62 94 VAL A C 1
ATOM 740 O O . VAL A 1 94 ? -8.534 4.243 15.065 1.00 93.62 94 VAL A O 1
ATOM 743 N N . ALA A 1 95 ? -9.518 2.754 16.428 1.00 91.38 95 ALA A N 1
ATOM 744 C CA . ALA A 1 95 ? -8.322 1.934 16.629 1.00 91.38 95 ALA A CA 1
ATOM 745 C C . ALA A 1 95 ? -7.729 1.443 15.297 1.00 91.38 95 ALA A C 1
ATOM 747 O O . ALA A 1 95 ? -6.526 1.555 15.066 1.00 91.38 95 ALA A O 1
ATOM 748 N N . LYS A 1 96 ? -8.579 0.980 14.372 1.00 86.00 96 LYS A N 1
ATOM 749 C CA . LYS A 1 96 ? -8.155 0.580 13.023 1.00 86.00 96 LYS A CA 1
ATOM 750 C C . LYS A 1 96 ? -7.592 1.749 12.212 1.00 86.00 96 LYS A C 1
ATOM 752 O O . LYS A 1 96 ? -6.653 1.572 11.442 1.00 86.00 96 LYS A O 1
ATOM 757 N N . THR A 1 97 ? -8.167 2.939 12.360 1.00 89.81 97 THR A N 1
ATOM 758 C CA . THR A 1 97 ? -7.672 4.143 11.678 1.00 89.81 97 THR A CA 1
ATOM 759 C C . THR A 1 97 ? -6.292 4.531 12.203 1.00 89.81 97 THR A C 1
ATOM 761 O O . THR A 1 97 ? -5.392 4.774 11.403 1.00 89.81 97 THR A O 1
ATOM 764 N N . VAL A 1 98 ? -6.103 4.516 13.525 1.00 91.00 98 VAL A N 1
ATOM 765 C CA . VAL A 1 98 ? -4.805 4.755 14.174 1.00 91.00 98 VAL A CA 1
ATOM 766 C C . VAL A 1 98 ? -3.757 3.749 13.692 1.00 91.00 98 VAL A C 1
ATOM 768 O O . VAL A 1 98 ? -2.670 4.159 13.298 1.00 91.00 98 VAL A O 1
ATOM 771 N N . ASP A 1 99 ? -4.091 2.457 13.627 1.00 86.31 99 ASP A N 1
ATOM 772 C CA . ASP A 1 99 ? -3.192 1.405 13.125 1.00 86.31 99 ASP A CA 1
ATOM 773 C C . ASP A 1 99 ? -2.728 1.658 11.677 1.00 86.31 99 ASP A C 1
ATOM 775 O O . ASP A 1 99 ? -1.532 1.611 11.369 1.00 86.31 99 ASP A O 1
ATOM 779 N N . ILE A 1 100 ? -3.663 2.015 10.789 1.00 83.75 100 ILE A N 1
ATOM 780 C CA . ILE A 1 100 ? -3.358 2.356 9.392 1.00 83.75 100 ILE A CA 1
ATOM 781 C C . ILE A 1 100 ? -2.448 3.589 9.314 1.00 83.75 100 ILE A C 1
ATOM 783 O O . ILE A 1 100 ? -1.483 3.588 8.546 1.00 83.75 100 ILE A O 1
ATOM 787 N N . VAL A 1 101 ? -2.742 4.634 10.094 1.00 87.81 101 VAL A N 1
ATOM 788 C CA . VAL A 1 101 ? -1.956 5.877 10.118 1.00 87.81 101 VAL A CA 1
ATOM 789 C C . VAL A 1 101 ? -0.536 5.607 10.620 1.00 87.81 101 VAL A C 1
ATOM 791 O O . VAL A 1 101 ? 0.422 5.964 9.932 1.00 87.81 101 VAL A O 1
ATOM 794 N N . CYS A 1 102 ? -0.380 4.901 11.742 1.00 86.62 102 CYS A N 1
ATOM 795 C CA . CYS A 1 102 ? 0.925 4.518 12.286 1.00 86.62 102 CYS A CA 1
ATOM 796 C C . CYS A 1 102 ? 1.731 3.666 11.295 1.00 86.62 102 CYS A C 1
ATOM 798 O O . CYS A 1 102 ? 2.907 3.943 11.049 1.00 86.62 102 CYS A O 1
ATOM 800 N N . SER A 1 103 ? 1.093 2.679 10.660 1.00 81.62 103 SER A N 1
ATOM 801 C CA . SER A 1 103 ? 1.723 1.843 9.633 1.00 81.62 103 SER A CA 1
ATOM 802 C C . SER A 1 103 ? 2.198 2.667 8.432 1.00 81.62 103 SER A C 1
ATOM 804 O O . SER A 1 103 ? 3.310 2.476 7.934 1.00 81.62 103 SER A O 1
ATOM 806 N N . ALA A 1 104 ? 1.380 3.614 7.965 1.00 86.69 104 ALA A N 1
ATOM 807 C CA . ALA A 1 104 ? 1.740 4.499 6.862 1.00 86.69 104 ALA A CA 1
ATOM 808 C C . ALA A 1 104 ? 2.924 5.412 7.220 1.00 86.69 104 ALA A C 1
ATOM 810 O O . ALA A 1 104 ? 3.841 5.568 6.413 1.00 86.69 104 ALA A O 1
ATOM 811 N N . MET A 1 105 ? 2.935 5.971 8.431 1.00 85.62 105 MET A N 1
ATOM 812 C CA . MET A 1 105 ? 4.013 6.835 8.919 1.00 85.62 105 MET A CA 1
ATOM 813 C C . MET A 1 105 ? 5.331 6.074 9.087 1.00 85.62 105 MET A C 1
ATOM 815 O O . MET A 1 105 ? 6.375 6.567 8.661 1.00 85.62 105 MET A O 1
ATOM 819 N N . MET A 1 106 ? 5.289 4.849 9.621 1.00 81.31 106 MET A N 1
ATOM 820 C CA . MET A 1 106 ? 6.470 3.989 9.738 1.00 81.31 106 MET A CA 1
ATOM 821 C C . MET A 1 106 ? 7.051 3.643 8.362 1.00 81.31 106 MET A C 1
ATOM 823 O O . MET A 1 106 ? 8.253 3.777 8.140 1.00 81.31 106 MET A O 1
ATOM 827 N N . ASN A 1 107 ? 6.197 3.270 7.405 1.00 81.31 107 ASN A N 1
ATOM 828 C CA . ASN A 1 107 ? 6.625 2.994 6.033 1.00 81.31 107 ASN A CA 1
ATOM 829 C C . ASN A 1 107 ? 7.258 4.225 5.370 1.00 81.31 107 ASN A C 1
ATOM 831 O O . ASN A 1 107 ? 8.284 4.104 4.703 1.00 81.31 107 ASN A O 1
ATOM 835 N N . LEU A 1 108 ? 6.678 5.412 5.576 1.00 88.56 108 LEU A N 1
ATOM 836 C CA . LEU A 1 108 ? 7.233 6.663 5.061 1.00 88.56 108 LEU A CA 1
ATOM 837 C C . LEU A 1 108 ? 8.605 6.970 5.678 1.00 88.56 108 LEU A C 1
ATOM 839 O O . LEU A 1 108 ? 9.510 7.398 4.965 1.00 88.56 108 LEU A O 1
ATOM 843 N N . HIS A 1 109 ? 8.779 6.723 6.978 1.00 82.62 109 HIS A N 1
ATOM 844 C CA . HIS A 1 109 ? 10.055 6.911 7.666 1.00 82.62 109 HIS A CA 1
ATOM 845 C C . HIS A 1 109 ? 11.142 5.955 7.145 1.00 82.62 109 HIS A C 1
ATOM 847 O O . HIS A 1 109 ? 12.265 6.381 6.864 1.00 82.62 109 HIS A O 1
ATOM 853 N N . ILE A 1 110 ? 10.806 4.677 6.948 1.00 81.44 110 ILE A N 1
ATOM 854 C CA . ILE A 1 110 ? 11.719 3.687 6.356 1.00 81.44 110 ILE A CA 1
ATOM 855 C C . ILE A 1 110 ? 12.138 4.126 4.946 1.00 81.44 110 ILE A C 1
ATOM 857 O O . ILE A 1 110 ? 13.321 4.117 4.617 1.00 81.44 110 ILE A O 1
ATOM 861 N N . GLU A 1 111 ? 11.196 4.573 4.118 1.00 87.12 111 GLU A N 1
ATOM 862 C CA . GLU A 1 111 ? 11.525 5.012 2.761 1.00 87.12 111 GLU A CA 1
ATOM 863 C C . GLU A 1 111 ? 12.388 6.281 2.756 1.00 87.12 111 GLU A C 1
ATOM 865 O O . GLU A 1 111 ? 13.372 6.367 2.020 1.00 87.12 111 GLU A O 1
ATOM 870 N N . ALA A 1 112 ? 12.084 7.248 3.625 1.00 89.12 112 ALA A N 1
ATOM 871 C CA . ALA A 1 112 ? 12.879 8.465 3.759 1.00 89.12 112 ALA A CA 1
ATOM 872 C C . ALA A 1 112 ? 14.326 8.161 4.187 1.00 89.12 112 ALA A C 1
ATOM 874 O O . ALA A 1 112 ? 15.269 8.699 3.606 1.00 89.12 112 ALA A O 1
ATOM 875 N N . THR A 1 113 ? 14.520 7.263 5.156 1.00 86.94 113 THR A N 1
ATOM 876 C CA . THR A 1 113 ? 15.861 6.847 5.602 1.00 86.94 113 THR A CA 1
ATOM 877 C C . THR A 1 113 ? 16.619 6.082 4.513 1.00 86.94 113 THR A C 1
ATOM 879 O O . THR A 1 113 ? 17.812 6.321 4.315 1.00 86.94 113 THR A O 1
ATOM 882 N N . ASN A 1 114 ? 15.941 5.242 3.727 1.00 87.50 114 ASN A N 1
ATOM 883 C CA . ASN A 1 114 ? 16.543 4.589 2.562 1.00 87.50 114 ASN A CA 1
ATOM 884 C C . ASN A 1 114 ? 17.048 5.610 1.532 1.00 87.50 114 ASN A C 1
ATOM 886 O O . ASN A 1 114 ? 18.195 5.520 1.096 1.00 87.50 114 ASN A O 1
ATOM 890 N N . VAL A 1 115 ? 16.239 6.619 1.194 1.00 93.25 115 VAL A N 1
ATOM 891 C CA . VAL A 1 115 ? 16.629 7.677 0.247 1.00 93.25 115 VAL A CA 1
ATOM 892 C C . VAL A 1 115 ? 17.818 8.488 0.766 1.00 93.25 115 VAL A C 1
ATOM 894 O O . VAL A 1 115 ? 18.754 8.751 0.008 1.00 93.25 115 VAL A O 1
ATOM 897 N N . ILE A 1 116 ? 17.820 8.853 2.053 1.00 93.56 116 ILE A N 1
ATOM 898 C CA . ILE A 1 116 ? 18.935 9.582 2.679 1.00 93.56 116 ILE A CA 1
ATOM 899 C C . ILE A 1 116 ? 20.216 8.745 2.614 1.00 93.56 116 ILE A C 1
ATOM 901 O O . ILE A 1 116 ? 21.227 9.211 2.095 1.00 93.56 116 ILE A O 1
ATOM 905 N N . THR A 1 117 ? 20.165 7.479 3.039 1.00 91.50 117 THR A N 1
ATOM 906 C CA . THR A 1 117 ? 21.352 6.607 3.027 1.00 91.50 117 THR A CA 1
ATOM 907 C C . THR A 1 117 ? 21.858 6.313 1.614 1.00 91.50 117 THR A C 1
ATOM 909 O O . THR A 1 117 ? 23.064 6.174 1.408 1.00 91.50 117 THR A O 1
ATOM 912 N N . GLU A 1 118 ? 20.975 6.222 0.616 1.00 94.00 118 GLU A N 1
ATOM 913 C CA . GLU A 1 118 ? 21.375 6.091 -0.786 1.00 94.00 118 GLU A CA 1
ATOM 914 C C . GLU A 1 118 ? 22.050 7.370 -1.300 1.00 94.00 118 GLU A C 1
ATOM 916 O O . GLU A 1 118 ? 23.068 7.295 -1.995 1.00 94.00 118 GLU A O 1
ATOM 921 N N . SER A 1 119 ? 21.516 8.539 -0.942 1.00 94.88 119 SER A N 1
ATOM 922 C CA . SER A 1 119 ? 22.111 9.835 -1.274 1.00 94.88 119 SER A CA 1
ATOM 923 C C . SER A 1 119 ? 23.499 9.990 -0.651 1.00 94.88 119 SER A C 1
ATOM 925 O O . SER A 1 119 ? 24.448 10.333 -1.357 1.00 94.88 119 SER A O 1
ATOM 927 N N . ASP A 1 120 ? 23.655 9.653 0.630 1.00 95.38 120 ASP A N 1
ATOM 928 C CA . ASP A 1 120 ? 24.937 9.715 1.339 1.00 95.38 120 ASP A CA 1
ATOM 929 C C . ASP A 1 120 ? 25.982 8.790 0.709 1.00 95.38 120 ASP A C 1
ATOM 931 O O . ASP A 1 120 ? 27.121 9.199 0.476 1.00 95.38 120 ASP A O 1
ATOM 935 N N . LYS A 1 121 ? 25.585 7.568 0.329 1.00 95.00 121 LYS A N 1
ATOM 936 C CA . LYS A 1 121 ? 26.459 6.640 -0.407 1.00 95.00 121 LYS A CA 1
ATOM 937 C C . LYS A 1 121 ? 26.913 7.228 -1.742 1.00 95.00 121 LYS A C 1
ATOM 939 O O . LYS A 1 121 ? 28.092 7.138 -2.080 1.00 95.00 121 LYS A O 1
ATOM 944 N N . LYS A 1 122 ? 26.002 7.839 -2.506 1.00 96.19 122 LYS A N 1
ATOM 945 C CA . LYS A 1 122 ? 26.336 8.478 -3.791 1.00 96.19 122 LYS A CA 1
ATOM 946 C C . LYS A 1 122 ? 27.283 9.662 -3.603 1.00 96.19 122 LYS A C 1
ATOM 948 O O . LYS A 1 122 ? 28.235 9.791 -4.370 1.00 96.19 122 LYS A O 1
ATOM 953 N N . MET A 1 123 ? 27.056 10.496 -2.588 1.00 97.62 123 MET A N 1
ATOM 954 C CA . MET A 1 123 ? 27.943 11.619 -2.269 1.00 97.62 123 MET A CA 1
ATOM 955 C C . MET A 1 123 ? 29.334 11.145 -1.840 1.00 97.62 123 MET A C 1
ATOM 957 O O . MET A 1 123 ? 30.320 11.706 -2.312 1.00 97.62 123 MET A O 1
ATOM 961 N N . GLY A 1 124 ? 29.427 10.085 -1.030 1.00 96.06 124 GLY A N 1
ATOM 962 C CA . GLY A 1 124 ? 30.706 9.477 -0.649 1.00 96.06 124 GLY A CA 1
ATOM 963 C C . GLY A 1 124 ? 31.514 9.015 -1.864 1.00 96.06 124 GLY A C 1
ATOM 964 O O . GLY A 1 124 ? 32.665 9.407 -2.025 1.00 96.06 124 GLY A O 1
ATOM 965 N N . ILE A 1 125 ? 30.875 8.292 -2.792 1.00 96.56 125 ILE A N 1
ATOM 966 C CA . ILE A 1 125 ? 31.521 7.828 -4.033 1.00 96.56 125 ILE A CA 1
ATOM 967 C C . ILE A 1 125 ? 32.033 9.004 -4.882 1.00 96.56 125 ILE A C 1
ATOM 969 O O . ILE A 1 125 ? 33.133 8.940 -5.436 1.00 96.56 125 ILE A O 1
ATOM 973 N N . LEU A 1 126 ? 31.254 10.085 -5.005 1.00 96.69 126 LEU A N 1
ATOM 974 C CA . LEU A 1 126 ? 31.675 11.271 -5.758 1.00 96.69 126 LEU A CA 1
ATOM 975 C C . LEU A 1 126 ? 32.872 11.970 -5.102 1.00 96.69 126 LEU A C 1
ATOM 977 O O . LEU A 1 126 ? 33.786 12.393 -5.808 1.00 96.69 126 LEU A O 1
ATOM 981 N N . LEU A 1 127 ? 32.893 12.064 -3.772 1.00 96.25 127 LEU A N 1
ATOM 982 C CA . LEU A 1 127 ? 33.986 12.694 -3.033 1.00 96.25 127 LEU A CA 1
ATOM 983 C C . LEU A 1 127 ? 35.290 11.884 -3.130 1.00 96.25 127 LEU A C 1
ATOM 985 O O . LEU A 1 127 ? 36.361 12.464 -3.328 1.00 96.25 127 LEU A O 1
ATOM 989 N N . ASP A 1 128 ? 35.193 10.555 -3.077 1.00 95.12 128 ASP A N 1
ATOM 990 C CA . ASP A 1 128 ? 36.323 9.645 -3.296 1.00 95.12 128 ASP A CA 1
ATOM 991 C C . ASP A 1 128 ? 36.868 9.772 -4.725 1.00 95.12 128 ASP A C 1
ATOM 993 O O . ASP A 1 128 ? 38.080 9.849 -4.937 1.00 95.12 128 ASP A O 1
ATOM 997 N N . THR A 1 129 ? 35.970 9.876 -5.712 1.00 94.56 129 THR A N 1
ATOM 998 C CA . THR A 1 129 ? 36.340 10.065 -7.124 1.00 94.56 129 THR A CA 1
ATOM 999 C C . THR A 1 129 ? 37.102 11.377 -7.333 1.00 94.56 129 THR A C 1
ATOM 1001 O O . THR A 1 129 ? 38.113 11.394 -8.030 1.00 94.56 129 THR A O 1
ATOM 1004 N N . LEU A 1 130 ? 36.663 12.470 -6.699 1.00 94.38 130 LEU A N 1
ATOM 1005 C CA . LEU A 1 130 ? 37.340 13.770 -6.786 1.00 94.38 130 LEU A CA 1
ATOM 1006 C C . LEU A 1 130 ? 38.670 13.807 -6.013 1.00 94.38 130 LEU A C 1
ATOM 1008 O O . LEU A 1 130 ? 39.582 14.533 -6.407 1.00 94.38 130 LEU A O 1
ATOM 1012 N N . SER A 1 131 ? 38.804 13.031 -4.934 1.00 93.12 131 SER A N 1
ATOM 1013 C CA . SER A 1 131 ? 40.037 12.977 -4.135 1.00 93.12 131 SER A CA 1
ATOM 1014 C C . SER A 1 131 ? 41.180 12.257 -4.858 1.00 93.12 131 SER A C 1
ATOM 1016 O O . SER A 1 131 ? 42.344 12.629 -4.696 1.00 93.12 131 SER A O 1
ATOM 1018 N N . LEU A 1 132 ? 40.869 11.259 -5.691 1.00 84.44 132 LEU A N 1
ATOM 1019 C CA . LEU A 1 132 ? 41.879 10.484 -6.418 1.00 84.44 132 LEU A CA 1
ATOM 1020 C C . LEU A 1 132 ? 42.540 11.265 -7.569 1.00 84.44 132 LEU A C 1
ATOM 1022 O O . LEU A 1 132 ? 43.719 11.040 -7.847 1.00 84.44 132 LEU A O 1
ATOM 1026 N N . ASP A 1 133 ? 41.854 12.238 -8.175 1.00 71.31 133 ASP A N 1
ATOM 1027 C CA . ASP A 1 133 ? 42.390 13.023 -9.303 1.00 71.31 133 ASP A CA 1
ATOM 1028 C C . ASP A 1 133 ? 43.459 14.064 -8.903 1.00 71.31 133 ASP A C 1
ATOM 1030 O O . ASP A 1 133 ? 44.172 14.586 -9.763 1.00 71.31 133 ASP A O 1
ATOM 1034 N N . ASN A 1 134 ? 43.642 14.339 -7.604 1.00 66.88 134 ASN A N 1
ATOM 1035 C CA . ASN A 1 134 ? 44.641 15.302 -7.117 1.00 66.88 134 ASN A CA 1
ATOM 1036 C C . ASN A 1 134 ? 46.002 14.684 -6.758 1.00 66.88 134 ASN A C 1
ATOM 1038 O O . ASN A 1 134 ? 46.943 15.420 -6.451 1.00 66.88 134 ASN A O 1
ATOM 1042 N N . THR A 1 135 ? 46.150 13.358 -6.825 1.00 66.31 135 THR A N 1
ATOM 1043 C CA . THR A 1 135 ? 47.443 12.703 -6.588 1.00 66.31 135 THR A CA 1
ATOM 1044 C C . THR A 1 135 ? 48.059 12.218 -7.899 1.00 66.31 135 THR A C 1
ATOM 1046 O O . THR A 1 135 ? 47.794 11.133 -8.397 1.00 66.31 135 THR A O 1
ATOM 1049 N N . THR A 1 136 ? 49.015 13.002 -8.395 1.00 59.38 136 THR A N 1
ATOM 1050 C CA . THR A 1 136 ? 50.146 12.492 -9.187 1.00 59.38 136 THR A CA 1
ATOM 1051 C C . THR A 1 136 ? 49.854 12.124 -10.648 1.00 59.38 136 THR A C 1
ATOM 1053 O O . THR A 1 136 ? 49.951 10.977 -11.079 1.00 59.38 136 THR A O 1
ATOM 1056 N N . LYS A 1 137 ? 49.713 13.151 -11.488 1.00 57.03 137 LYS A N 1
ATOM 1057 C CA . LYS A 1 137 ? 50.442 13.141 -12.763 1.00 57.03 137 LYS A CA 1
ATOM 1058 C C . LYS A 1 137 ? 51.410 14.312 -12.790 1.00 57.03 137 LYS A C 1
ATOM 1060 O O . LYS A 1 137 ? 51.070 15.425 -13.183 1.00 57.03 137 LYS A O 1
ATOM 1065 N N . GLU A 1 138 ? 52.625 14.028 -12.332 1.00 56.06 138 GLU A N 1
ATOM 1066 C CA . GLU A 1 138 ? 53.807 14.826 -12.618 1.00 56.06 138 GLU A CA 1
ATOM 1067 C C . GLU A 1 138 ? 53.837 15.088 -14.130 1.00 56.06 138 GLU A C 1
ATOM 1069 O O . GLU A 1 138 ? 53.847 14.175 -14.960 1.00 56.06 138 GLU A O 1
ATOM 1074 N N . ARG A 1 139 ? 53.696 16.364 -14.486 1.00 50.59 139 ARG A N 1
ATOM 1075 C CA . ARG A 1 139 ? 53.611 16.831 -15.864 1.00 50.59 139 ARG A CA 1
ATOM 1076 C C . ARG A 1 139 ? 54.958 16.521 -16.529 1.00 50.59 139 ARG A C 1
ATOM 1078 O O . ARG A 1 139 ? 55.958 17.092 -16.093 1.00 50.59 139 ARG A O 1
ATOM 1085 N N . PRO A 1 140 ? 55.029 15.663 -17.564 1.00 68.25 140 PRO A N 1
ATOM 1086 C CA . PRO A 1 140 ? 56.287 15.450 -18.260 1.00 68.25 140 PRO A CA 1
ATOM 1087 C C . PRO A 1 140 ? 56.764 16.786 -18.856 1.00 68.25 140 PRO A C 1
ATOM 1089 O O . PRO A 1 140 ? 55.936 17.587 -19.315 1.00 68.25 140 PRO A O 1
ATOM 1092 N N . PRO A 1 141 ? 58.077 17.064 -18.826 1.00 60.81 141 PRO A N 1
ATOM 1093 C CA . PRO A 1 141 ? 58.624 18.349 -19.229 1.00 60.81 141 PRO A CA 1
ATOM 1094 C C . PRO A 1 141 ? 58.275 18.656 -20.689 1.00 60.81 141 PRO A C 1
ATOM 1096 O O . PRO A 1 141 ? 58.512 17.855 -21.596 1.00 60.81 141 PRO A O 1
ATOM 1099 N N . LEU A 1 142 ? 57.719 19.851 -20.902 1.00 53.22 142 LEU A N 1
ATOM 1100 C CA . LEU A 1 142 ? 57.461 20.451 -22.210 1.00 53.22 142 LEU A CA 1
ATOM 1101 C C . LEU A 1 142 ? 58.782 20.622 -22.972 1.00 53.22 142 LEU A C 1
ATOM 1103 O O . LEU A 1 142 ? 59.425 21.670 -22.925 1.00 53.22 142 LEU A O 1
ATOM 1107 N N . THR A 1 143 ? 59.175 19.599 -23.725 1.00 50.38 143 THR A N 1
ATOM 1108 C CA . THR A 1 143 ? 60.168 19.748 -24.785 1.00 50.38 143 THR A CA 1
ATOM 1109 C C . THR A 1 143 ? 59.484 20.393 -25.985 1.00 50.38 143 THR A C 1
ATOM 1111 O O . THR A 1 143 ? 58.753 19.772 -26.755 1.00 50.38 143 THR A O 1
ATOM 1114 N N . ARG A 1 144 ? 59.712 21.704 -26.129 1.00 55.00 144 ARG A N 1
ATOM 1115 C CA . ARG A 1 144 ? 59.487 22.447 -27.373 1.00 55.00 144 ARG A CA 1
ATOM 1116 C C . ARG A 1 144 ? 60.257 21.755 -28.499 1.00 55.00 144 ARG A C 1
ATOM 1118 O O . ARG A 1 144 ? 61.451 21.978 -28.661 1.00 55.00 144 ARG A O 1
ATOM 1125 N N . ILE A 1 145 ? 59.563 20.974 -29.318 1.00 52.34 145 ILE A N 1
ATOM 1126 C CA . ILE A 1 145 ? 60.023 20.648 -30.667 1.00 52.34 145 ILE A CA 1
ATOM 1127 C C . ILE A 1 145 ? 59.152 21.438 -31.633 1.00 52.34 145 ILE A C 1
ATOM 1129 O O . ILE A 1 145 ? 58.020 21.080 -31.951 1.00 52.34 145 ILE A O 1
ATOM 1133 N N . ILE A 1 146 ? 59.715 22.556 -32.085 1.00 53.09 146 ILE A N 1
ATOM 1134 C CA . ILE A 1 146 ? 59.237 23.314 -33.234 1.00 53.09 146 ILE A CA 1
ATOM 1135 C C . ILE A 1 146 ? 59.429 22.415 -34.460 1.00 53.09 146 ILE A C 1
ATOM 1137 O O . ILE A 1 146 ? 60.534 22.290 -34.982 1.00 53.09 146 ILE A O 1
ATOM 1141 N N . LYS A 1 147 ? 58.353 21.790 -34.940 1.00 47.50 147 LYS A N 1
ATOM 1142 C CA . LYS A 1 147 ? 58.288 21.260 -36.306 1.00 47.50 147 LYS A CA 1
ATOM 1143 C C . LYS A 1 147 ? 57.210 22.009 -37.075 1.00 47.50 147 LYS A C 1
ATOM 1145 O O . LYS A 1 147 ? 56.025 21.709 -36.992 1.00 47.50 147 LYS A O 1
ATOM 1150 N N . LYS A 1 148 ? 57.671 22.998 -37.845 1.00 52.78 148 LYS A N 1
ATOM 1151 C CA . LYS A 1 148 ? 56.977 23.512 -39.029 1.00 52.78 148 LYS A CA 1
ATOM 1152 C C . LYS A 1 148 ? 56.700 22.340 -39.980 1.00 52.78 148 LYS A C 1
ATOM 1154 O O . LYS A 1 148 ? 57.653 21.695 -40.402 1.00 52.78 148 LYS A O 1
ATOM 1159 N N . ARG A 1 149 ? 55.434 22.105 -40.329 1.00 42.84 149 ARG A N 1
ATOM 1160 C CA . ARG A 1 149 ? 54.955 21.487 -41.586 1.00 42.84 149 ARG A CA 1
ATOM 1161 C C . ARG A 1 149 ? 53.430 21.685 -41.631 1.00 42.84 149 ARG A C 1
ATOM 1163 O O . ARG A 1 149 ? 52.730 21.176 -40.772 1.00 42.84 149 ARG A O 1
ATOM 1170 N N . THR A 1 150 ? 52.921 22.689 -42.344 1.00 49.91 150 THR A N 1
ATOM 1171 C CA . THR A 1 150 ? 52.514 22.639 -43.766 1.00 49.91 150 THR A CA 1
ATOM 1172 C C . THR A 1 150 ? 51.390 21.626 -44.048 1.00 49.91 150 THR A C 1
ATOM 1174 O O . THR A 1 150 ? 51.661 20.445 -44.215 1.00 49.91 150 THR A O 1
ATOM 1177 N N . HIS A 1 151 ? 50.159 22.156 -44.099 1.00 57.09 151 HIS A N 1
ATOM 1178 C CA . HIS A 1 151 ? 49.007 21.849 -44.976 1.00 57.09 151 HIS A CA 1
ATOM 1179 C C . HIS A 1 151 ? 48.562 20.390 -45.231 1.00 57.09 151 HIS A C 1
ATOM 1181 O O . HIS A 1 151 ? 49.298 19.610 -45.827 1.00 57.09 151 HIS A O 1
ATOM 1187 N N . SER A 1 152 ? 47.278 20.127 -44.927 1.00 42.22 152 SER A N 1
ATOM 1188 C CA . SER A 1 152 ? 46.274 19.286 -45.639 1.00 42.22 152 SER A CA 1
ATOM 1189 C C . SER A 1 152 ? 45.393 18.590 -44.596 1.00 42.22 152 SER A C 1
ATOM 1191 O O . SER A 1 152 ? 45.876 17.784 -43.814 1.00 42.22 152 SER A O 1
ATOM 1193 N N . SER A 1 153 ? 44.146 19.018 -44.373 1.00 50.47 153 SER A N 1
ATOM 1194 C CA . SER A 1 153 ? 42.955 18.575 -45.118 1.00 50.47 153 SER A CA 1
ATOM 1195 C C . SER A 1 153 ? 43.026 17.101 -45.514 1.00 50.47 153 SER A C 1
ATOM 1197 O O . SER A 1 153 ? 43.765 16.773 -46.435 1.00 50.47 153 SER A O 1
ATOM 1199 N N . THR A 1 154 ? 42.284 16.233 -44.820 1.00 46.53 154 THR A N 1
ATOM 1200 C CA . THR A 1 154 ? 41.445 15.163 -45.399 1.00 46.53 154 THR A CA 1
ATOM 1201 C C . THR A 1 154 ? 40.867 14.302 -44.271 1.00 46.53 154 THR A C 1
ATOM 1203 O O . THR A 1 154 ? 41.580 13.623 -43.537 1.00 46.53 154 THR A O 1
ATOM 1206 N N . SER A 1 155 ? 39.544 14.380 -44.157 1.00 56.12 155 SER A N 1
ATOM 1207 C CA . SER A 1 155 ? 38.649 13.455 -43.458 1.00 56.12 155 SER A CA 1
ATOM 1208 C C . SER A 1 155 ? 38.784 12.024 -43.997 1.00 56.12 155 SER A C 1
ATOM 1210 O O . SER A 1 155 ? 38.938 11.856 -45.208 1.00 56.12 155 SER A O 1
ATOM 1212 N N . PRO A 1 156 ? 38.649 10.993 -43.145 1.00 56.50 156 PRO A N 1
ATOM 1213 C CA . PRO A 1 156 ? 37.722 9.934 -43.545 1.00 56.50 156 PRO A CA 1
ATOM 1214 C C . PRO A 1 156 ? 36.850 9.378 -42.407 1.00 56.50 156 PRO A C 1
ATOM 1216 O O . PRO A 1 156 ? 37.292 9.151 -41.281 1.00 56.50 156 PRO A O 1
ATOM 1219 N N . GLU A 1 157 ? 35.594 9.114 -42.770 1.00 48.66 157 GLU A N 1
ATOM 1220 C CA . GLU A 1 157 ? 34.608 8.297 -42.058 1.00 48.66 157 GLU A CA 1
ATOM 1221 C C . GLU A 1 157 ? 35.072 6.840 -41.846 1.00 48.66 157 GLU A C 1
ATOM 1223 O O . GLU A 1 157 ? 35.815 6.305 -42.673 1.00 48.66 157 GLU A O 1
ATOM 1228 N N . PRO A 1 158 ? 34.525 6.124 -40.844 1.00 57.34 158 PRO A N 1
ATOM 1229 C CA . PRO A 1 158 ? 34.521 4.670 -40.828 1.00 57.34 158 PRO A CA 1
ATOM 1230 C C . PRO A 1 158 ? 33.163 4.101 -41.277 1.00 57.34 158 PRO A C 1
ATOM 1232 O O . PRO A 1 158 ? 32.152 4.185 -40.578 1.00 57.34 158 PRO A O 1
ATOM 1235 N N . LEU A 1 159 ? 33.174 3.447 -42.440 1.00 45.88 159 LEU A N 1
ATOM 1236 C CA . LEU A 1 159 ? 32.162 2.488 -42.887 1.00 45.88 159 LEU A CA 1
ATOM 1237 C C . LEU A 1 159 ? 32.693 1.049 -42.753 1.00 45.88 159 LEU A C 1
ATOM 1239 O O . LEU A 1 159 ? 33.896 0.809 -42.672 1.00 45.88 159 LEU A O 1
ATOM 1243 N N . THR A 1 160 ? 31.753 0.104 -42.856 1.00 47.44 160 THR A N 1
ATOM 1244 C CA . THR A 1 160 ? 31.872 -1.371 -42.916 1.00 47.44 160 THR A CA 1
ATOM 1245 C C . THR A 1 160 ? 31.723 -2.076 -41.551 1.00 47.44 160 THR A C 1
ATOM 1247 O O . THR A 1 160 ? 32.258 -1.637 -40.551 1.00 47.44 160 THR A O 1
ATOM 1250 N N . SER A 1 161 ? 30.961 -3.161 -41.375 1.00 50.62 161 SER A N 1
ATOM 1251 C CA . SER A 1 161 ? 30.435 -4.127 -42.337 1.00 50.62 161 SER A CA 1
ATOM 1252 C C . SER A 1 161 ? 29.199 -4.839 -41.755 1.00 50.62 161 SER A C 1
ATOM 1254 O O . SER A 1 161 ? 29.291 -5.585 -40.780 1.00 50.62 161 SER A O 1
ATOM 1256 N N . ARG A 1 162 ? 28.017 -4.613 -42.348 1.00 46.38 162 ARG A N 1
ATOM 1257 C CA . ARG A 1 162 ? 26.775 -5.349 -42.053 1.00 46.38 162 ARG A CA 1
ATOM 1258 C C . ARG A 1 162 ? 26.597 -6.424 -43.125 1.00 46.38 162 ARG A C 1
ATOM 1260 O O . ARG A 1 162 ? 26.341 -6.124 -44.289 1.00 46.38 162 ARG A O 1
ATOM 1267 N N . LYS A 1 163 ? 26.738 -7.685 -42.718 1.00 52.31 163 LYS A N 1
ATOM 1268 C CA . LYS A 1 163 ? 26.578 -8.889 -43.543 1.00 52.31 163 LYS A CA 1
ATOM 1269 C C . LYS A 1 163 ? 25.094 -9.062 -43.910 1.00 52.31 163 LYS A C 1
ATOM 1271 O O . LYS A 1 163 ? 24.314 -9.603 -43.134 1.00 52.31 163 LYS A O 1
ATOM 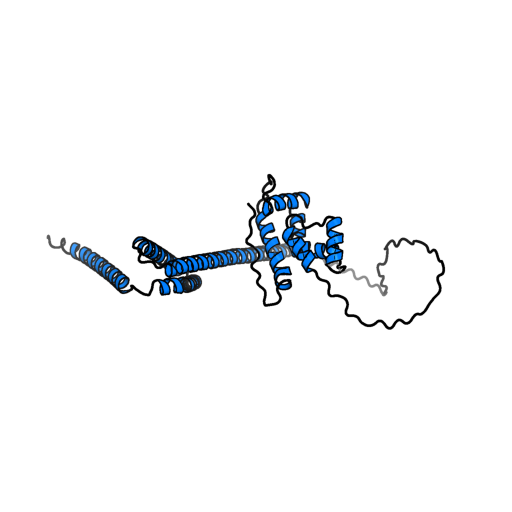1276 N N . ARG A 1 164 ? 24.690 -8.537 -45.073 1.00 51.16 164 ARG A N 1
ATOM 1277 C CA . ARG A 1 164 ? 23.350 -8.694 -45.664 1.00 51.16 164 ARG A CA 1
ATOM 1278 C C . ARG A 1 164 ? 23.354 -9.909 -46.587 1.00 51.16 164 ARG A C 1
ATOM 1280 O O . ARG A 1 164 ? 23.894 -9.862 -47.689 1.00 51.16 164 ARG A O 1
ATOM 1287 N N . THR A 1 165 ? 22.754 -11.001 -46.131 1.00 52.00 165 THR A N 1
ATOM 1288 C CA . THR A 1 165 ? 22.535 -12.217 -46.916 1.00 52.00 165 THR A CA 1
ATOM 1289 C C . THR A 1 165 ? 21.490 -11.947 -47.999 1.00 52.00 165 THR A C 1
ATOM 1291 O O . THR A 1 165 ? 20.324 -11.666 -47.728 1.00 52.00 165 THR A O 1
ATOM 1294 N N . LYS A 1 166 ? 21.953 -12.006 -49.245 1.00 50.16 166 LYS A N 1
ATOM 1295 C CA . LYS A 1 166 ? 21.188 -11.951 -50.488 1.00 50.16 166 LYS A CA 1
ATOM 1296 C C . LYS A 1 166 ? 20.492 -13.304 -50.680 1.00 50.16 166 LYS A C 1
ATOM 1298 O O . LYS A 1 166 ? 21.172 -14.294 -50.928 1.00 50.16 166 LYS A O 1
ATOM 1303 N N . ARG A 1 167 ? 19.161 -13.359 -50.567 1.00 47.31 167 ARG A N 1
ATOM 1304 C CA . ARG A 1 167 ? 18.361 -14.430 -51.180 1.00 47.31 167 ARG A CA 1
ATOM 1305 C C . ARG A 1 167 ? 17.658 -13.880 -52.409 1.00 47.31 167 ARG A C 1
ATOM 1307 O O . ARG A 1 167 ? 17.150 -12.764 -52.423 1.00 47.31 167 ARG A O 1
ATOM 1314 N N . THR A 1 168 ? 17.791 -14.685 -53.442 1.00 55.38 168 THR A N 1
ATOM 1315 C CA . THR A 1 168 ? 17.507 -14.481 -54.850 1.00 55.38 168 THR A CA 1
ATOM 1316 C C . THR A 1 168 ? 16.017 -14.494 -55.149 1.00 55.38 168 THR A C 1
ATOM 1318 O O . THR A 1 168 ? 15.230 -15.151 -54.471 1.00 55.38 168 THR A O 1
ATOM 1321 N N . ALA A 1 169 ? 15.683 -13.745 -56.193 1.00 43.94 169 ALA A N 1
ATOM 1322 C CA . ALA A 1 169 ? 14.383 -13.658 -56.822 1.00 43.94 169 ALA A CA 1
ATOM 1323 C C . ALA A 1 169 ? 13.892 -15.015 -57.351 1.00 43.94 169 ALA A C 1
ATOM 1325 O O . ALA A 1 169 ? 14.675 -15.812 -57.866 1.00 43.94 169 ALA A O 1
ATOM 1326 N N . SER A 1 170 ? 12.577 -15.206 -57.305 1.00 50.09 170 SER A N 1
ATOM 1327 C CA . SER A 1 170 ? 11.846 -15.895 -58.362 1.00 50.09 170 SER A CA 1
ATOM 1328 C C . SER A 1 170 ? 10.617 -15.055 -58.667 1.00 50.09 170 SER A C 1
ATOM 1330 O O . SER A 1 170 ? 9.861 -14.686 -57.768 1.00 50.09 170 SER A O 1
ATOM 1332 N N . ALA A 1 171 ? 10.541 -14.651 -59.926 1.00 48.38 171 ALA A N 1
ATOM 1333 C CA . ALA A 1 171 ? 9.463 -13.900 -60.523 1.00 48.38 171 ALA A CA 1
ATOM 1334 C C . ALA A 1 171 ? 8.398 -14.884 -60.997 1.00 48.38 171 ALA A C 1
ATOM 1336 O O . ALA A 1 171 ? 8.761 -15.872 -61.620 1.00 48.38 171 ALA A O 1
ATOM 1337 N N . GLU A 1 172 ? 7.125 -14.575 -60.761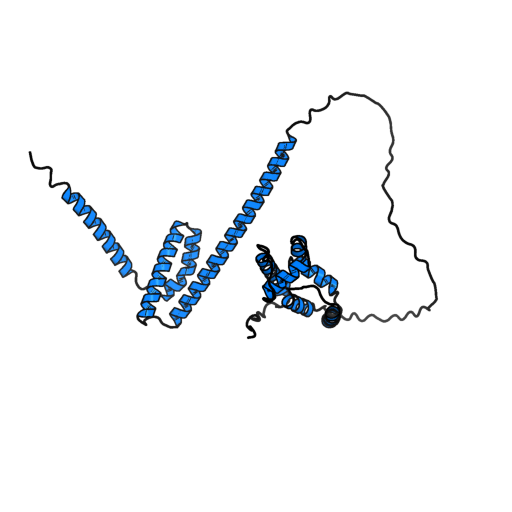 1.00 42.97 172 GLU A N 1
ATOM 1338 C CA . GLU A 1 172 ? 6.025 -14.982 -61.637 1.00 42.97 172 GLU A CA 1
ATOM 1339 C C . GLU A 1 172 ? 4.781 -14.131 -61.330 1.00 42.97 172 GLU A C 1
ATOM 1341 O O . GLU A 1 172 ? 4.105 -14.273 -60.316 1.00 42.97 172 GLU A O 1
ATOM 1346 N N . SER A 1 173 ? 4.591 -13.134 -62.193 1.00 49.22 173 SER A N 1
ATOM 1347 C CA . SER A 1 173 ? 3.356 -12.859 -62.930 1.00 49.22 173 SER A CA 1
ATOM 1348 C C . SER A 1 173 ? 2.015 -13.059 -62.210 1.00 49.22 173 SER A C 1
ATOM 1350 O O . SER A 1 173 ? 1.443 -14.143 -62.244 1.00 49.22 173 SER A O 1
ATOM 1352 N N . ALA A 1 174 ? 1.421 -11.964 -61.724 1.00 48.47 174 ALA A N 1
ATOM 1353 C CA . ALA A 1 174 ? -0.036 -11.837 -61.664 1.00 48.47 174 ALA A CA 1
ATOM 1354 C C . ALA A 1 174 ? -0.483 -10.370 -61.800 1.00 48.47 174 ALA A C 1
ATOM 1356 O O . ALA A 1 174 ? -0.337 -9.543 -60.902 1.00 48.47 174 ALA A O 1
ATOM 1357 N N . SER A 1 175 ? -0.990 -10.096 -62.996 1.00 47.25 175 SER A N 1
ATOM 1358 C CA . SER A 1 175 ? -1.952 -9.095 -63.455 1.00 47.25 175 SER A CA 1
ATOM 1359 C C . SER A 1 175 ? -2.539 -8.107 -62.440 1.00 47.25 175 SER A C 1
ATOM 1361 O O . SER A 1 175 ? -3.294 -8.439 -61.528 1.00 47.25 175 SER A O 1
ATOM 1363 N N . SER A 1 176 ? -2.271 -6.840 -62.733 1.00 49.84 176 SER A N 1
ATOM 1364 C CA . SER A 1 176 ? -2.872 -5.642 -62.164 1.00 49.84 176 SER A CA 1
ATOM 1365 C C . SER A 1 176 ? -4.379 -5.579 -62.445 1.00 49.84 176 SER A C 1
ATOM 1367 O O . SER A 1 176 ? -4.795 -5.469 -63.593 1.00 49.84 176 SER A O 1
ATOM 1369 N N . SER A 1 177 ? -5.192 -5.600 -61.387 1.00 48.84 177 SER A N 1
ATOM 1370 C CA . SER A 1 177 ? -6.617 -5.241 -61.427 1.00 48.84 177 SER A CA 1
ATOM 1371 C C . SER A 1 177 ? -6.863 -4.121 -60.420 1.00 48.84 177 SER A C 1
ATOM 1373 O O . SER A 1 177 ? -7.092 -4.351 -59.233 1.00 48.84 177 SER A O 1
ATOM 1375 N N . SER A 1 178 ? -6.746 -2.889 -60.903 1.00 51.56 178 SER A N 1
ATOM 1376 C CA . SER A 1 178 ? -6.921 -1.639 -60.166 1.00 51.56 178 SER A CA 1
ATOM 1377 C C . SER A 1 178 ? -8.387 -1.440 -59.775 1.00 51.56 178 SER A C 1
ATOM 1379 O O . SER A 1 178 ? -9.130 -0.730 -60.443 1.00 51.56 178 SER A O 1
ATOM 1381 N N . SER A 1 179 ? -8.819 -2.077 -58.689 1.00 47.72 179 SER A N 1
ATOM 1382 C CA . SER A 1 179 ? -10.132 -1.826 -58.088 1.00 47.72 179 SER A CA 1
ATOM 1383 C C . SER A 1 179 ? -9.973 -0.769 -57.001 1.00 47.72 179 SER A C 1
ATOM 1385 O O . SER A 1 179 ? -9.613 -1.071 -55.862 1.00 47.72 179 SER A O 1
ATOM 1387 N N . SER A 1 180 ? -10.209 0.490 -57.364 1.00 51.78 180 SER A N 1
ATOM 1388 C CA . SER A 1 180 ? -10.330 1.628 -56.452 1.00 51.78 180 SER A CA 1
ATOM 1389 C C . SER A 1 180 ? -11.550 1.444 -55.545 1.00 51.78 180 SER A C 1
ATOM 1391 O O . SER A 1 180 ? -12.619 2.001 -55.779 1.00 51.78 180 SER A O 1
ATOM 1393 N N . SER A 1 181 ? -11.394 0.615 -54.514 1.00 51.12 181 SER A N 1
ATOM 1394 C CA . SER A 1 181 ? -12.366 0.479 -53.436 1.00 51.12 181 SER A CA 1
ATOM 1395 C C . SER A 1 181 ? -12.169 1.645 -52.483 1.00 51.12 181 SER A C 1
ATOM 1397 O O . SER A 1 181 ? -11.190 1.691 -51.735 1.00 51.12 181 SER A O 1
ATOM 1399 N N . SER A 1 182 ? -13.090 2.600 -52.547 1.00 48.34 182 SER A N 1
ATOM 1400 C CA . SER A 1 182 ? -13.289 3.666 -51.575 1.00 48.34 182 SER A CA 1
ATOM 1401 C C . SER A 1 182 ? -13.267 3.068 -50.170 1.00 48.34 182 SER A C 1
ATOM 1403 O O . SER A 1 182 ? -14.225 2.432 -49.729 1.00 48.34 182 SER A O 1
ATOM 1405 N N . ARG A 1 183 ? -12.122 3.199 -49.491 1.00 54.50 183 ARG A N 1
ATOM 1406 C CA . ARG A 1 183 ? -11.911 2.716 -48.128 1.00 54.50 183 ARG A CA 1
ATOM 1407 C C . ARG A 1 183 ? -12.753 3.576 -47.204 1.00 54.50 183 ARG A C 1
ATOM 1409 O O . ARG A 1 183 ? -12.295 4.602 -46.712 1.00 54.50 183 ARG A O 1
ATOM 1416 N N . SER A 1 184 ? -13.994 3.141 -47.022 1.00 51.84 184 SER A N 1
ATOM 1417 C CA . SER A 1 184 ? -14.868 3.569 -45.944 1.00 51.84 184 SER A CA 1
ATOM 1418 C C . SER A 1 184 ? -14.047 3.493 -44.659 1.00 51.84 184 SER A C 1
ATOM 1420 O O . SER A 1 184 ? -13.592 2.415 -44.267 1.00 51.84 184 SER A O 1
ATOM 1422 N N . SER A 1 185 ? -13.735 4.655 -44.093 1.00 55.31 185 SER A N 1
ATOM 1423 C CA . SER A 1 185 ? -12.920 4.842 -42.897 1.00 55.31 185 SER A CA 1
ATOM 1424 C C . SER A 1 185 ? -13.700 4.349 -41.684 1.00 55.31 185 SER A C 1
ATOM 1426 O O . SER A 1 185 ? -14.170 5.134 -40.864 1.00 55.31 185 SER A O 1
ATOM 1428 N N . SER A 1 186 ? -13.888 3.034 -41.611 1.00 61.62 186 SER A N 1
ATOM 1429 C CA . SER A 1 186 ? -14.450 2.387 -40.442 1.00 61.62 186 SER A CA 1
ATOM 1430 C C . SER A 1 186 ? -13.414 2.529 -39.323 1.00 61.62 186 SER A C 1
ATOM 1432 O O . SER A 1 186 ? -12.250 2.167 -39.537 1.00 61.62 186 SER A O 1
ATOM 1434 N N . PRO A 1 187 ? -13.769 3.126 -38.173 1.00 66.44 187 PRO A N 1
ATOM 1435 C CA . PRO A 1 187 ? -12.834 3.335 -37.079 1.00 66.44 187 PRO A CA 1
ATOM 1436 C C . PRO A 1 187 ? -12.221 1.991 -36.692 1.00 66.44 187 PRO A C 1
ATOM 1438 O O . PRO A 1 187 ? -12.940 1.023 -36.443 1.00 66.44 187 PRO A O 1
ATOM 1441 N N . ALA A 1 188 ? -10.887 1.918 -36.688 1.00 64.56 188 ALA A N 1
ATOM 1442 C CA . ALA A 1 188 ? -10.188 0.702 -36.304 1.00 64.56 188 ALA A CA 1
ATOM 1443 C C . ALA A 1 188 ? -10.708 0.245 -34.926 1.00 64.56 188 ALA A C 1
ATOM 1445 O O . ALA A 1 188 ? -10.796 1.079 -34.016 1.00 64.56 188 ALA A O 1
ATOM 1446 N N . PRO A 1 189 ? -11.082 -1.038 -34.763 1.00 67.50 189 PRO A N 1
ATOM 1447 C CA . PRO A 1 189 ? -11.624 -1.529 -33.506 1.00 67.50 189 PRO A CA 1
ATOM 1448 C C . PRO A 1 189 ? -10.626 -1.239 -32.383 1.00 67.50 189 PRO A C 1
ATOM 1450 O O . PRO A 1 189 ? -9.430 -1.530 -32.492 1.00 67.50 189 PRO A O 1
ATOM 1453 N N . LYS A 1 190 ? -11.109 -0.595 -31.315 1.00 76.44 190 LYS A N 1
ATOM 1454 C CA . LYS A 1 190 ? -10.295 -0.298 -30.136 1.00 76.44 190 LYS A CA 1
ATOM 1455 C C . LYS A 1 190 ? -9.841 -1.631 -29.542 1.00 76.44 190 LYS A C 1
ATOM 1457 O O . LYS A 1 190 ? -10.670 -2.481 -29.244 1.00 76.44 190 LYS A O 1
ATOM 1462 N N . ARG A 1 191 ? -8.527 -1.815 -29.402 1.00 85.81 191 ARG A N 1
ATOM 1463 C CA . ARG A 1 191 ? -7.952 -3.023 -28.798 1.00 85.81 191 ARG A CA 1
ATOM 1464 C C . ARG A 1 191 ? -8.323 -3.070 -27.324 1.00 85.81 191 ARG A C 1
ATOM 1466 O O . ARG A 1 191 ? -7.964 -2.150 -26.586 1.00 85.81 191 ARG A O 1
ATOM 1473 N N . ASP A 1 192 ? -8.998 -4.135 -26.923 1.00 88.94 192 ASP A N 1
ATOM 1474 C CA . ASP A 1 192 ? -9.321 -4.386 -25.528 1.00 88.94 192 ASP A CA 1
ATOM 1475 C C . ASP A 1 192 ? -8.211 -5.227 -24.888 1.00 88.94 192 ASP A C 1
ATOM 1477 O O . ASP A 1 192 ? -7.947 -6.357 -25.297 1.00 88.94 192 ASP A O 1
ATOM 1481 N N . TYR A 1 193 ? -7.521 -4.652 -23.900 1.00 91.88 193 TYR A N 1
ATOM 1482 C CA . TYR A 1 193 ? -6.467 -5.346 -23.155 1.00 91.88 193 TYR A CA 1
ATOM 1483 C C . TYR A 1 193 ? -6.965 -5.942 -21.832 1.00 91.88 193 TYR A C 1
ATOM 1485 O O . TYR A 1 193 ? -6.173 -6.553 -21.112 1.00 91.88 193 TYR A O 1
ATOM 1493 N N . THR A 1 194 ? -8.254 -5.789 -21.514 1.00 91.25 194 THR A N 1
ATOM 1494 C CA . THR A 1 194 ? -8.868 -6.288 -20.277 1.00 91.25 194 THR A CA 1
ATOM 1495 C C . THR A 1 194 ? -8.634 -7.789 -20.075 1.00 91.25 194 THR A C 1
ATOM 1497 O O . THR A 1 194 ? -8.160 -8.155 -18.998 1.00 91.25 194 THR A O 1
ATOM 1500 N N . PRO A 1 195 ? -8.807 -8.667 -21.091 1.00 94.62 195 PRO A N 1
ATOM 1501 C CA . PRO A 1 195 ? -8.554 -10.099 -20.918 1.00 94.62 195 PRO A CA 1
ATOM 1502 C C . PRO A 1 195 ? -7.098 -10.422 -20.551 1.00 94.62 195 PRO A C 1
ATOM 1504 O O . PRO A 1 195 ? -6.841 -11.289 -19.715 1.00 94.62 195 PRO A O 1
ATOM 1507 N N . LEU A 1 196 ? -6.123 -9.694 -21.119 1.00 95.38 196 LEU A N 1
ATOM 1508 C CA . LEU A 1 196 ? -4.706 -9.926 -20.816 1.00 95.38 196 LEU A CA 1
ATOM 1509 C C . LEU A 1 196 ? -4.359 -9.519 -19.383 1.00 95.38 196 LEU A C 1
ATOM 1511 O O . LEU A 1 196 ? -3.571 -10.202 -18.726 1.00 95.38 196 LEU A O 1
ATOM 1515 N N . TYR A 1 197 ? -4.938 -8.417 -18.902 1.00 94.25 197 TYR A N 1
ATOM 1516 C CA . TYR A 1 197 ? -4.763 -7.980 -17.522 1.00 94.25 197 TYR A CA 1
ATOM 1517 C C . TYR A 1 197 ? -5.355 -8.992 -16.540 1.00 94.25 197 TYR A C 1
ATOM 1519 O O . TYR A 1 197 ? -4.638 -9.448 -15.650 1.00 94.25 197 TYR A O 1
ATOM 1527 N N . THR A 1 198 ? -6.619 -9.377 -16.737 1.00 94.31 198 THR A N 1
ATOM 1528 C CA . THR A 1 198 ? -7.316 -10.336 -15.869 1.00 94.31 198 THR A CA 1
ATOM 1529 C C . THR A 1 198 ? -6.573 -11.669 -15.818 1.00 94.31 198 THR A C 1
ATOM 1531 O O . THR A 1 198 ? -6.451 -12.296 -14.766 1.00 94.31 198 THR A O 1
ATOM 1534 N N . TRP A 1 199 ? -6.006 -12.101 -16.947 1.00 96.75 199 TRP A N 1
ATOM 1535 C CA . TRP A 1 199 ? -5.163 -13.288 -16.961 1.00 96.75 199 TRP A CA 1
ATOM 1536 C C . TRP A 1 199 ? -3.880 -13.094 -16.145 1.00 96.75 199 TRP A C 1
ATOM 1538 O O . TRP A 1 199 ? -3.529 -13.960 -15.343 1.00 96.75 199 TRP A O 1
ATOM 1548 N N . LEU A 1 200 ? -3.181 -11.967 -16.324 1.00 97.00 200 LEU A N 1
ATOM 1549 C CA . LEU A 1 200 ? -1.928 -11.678 -15.625 1.00 97.00 200 LEU A CA 1
ATOM 1550 C C . LEU A 1 200 ? -2.119 -11.577 -14.105 1.00 97.00 200 LEU A C 1
ATOM 1552 O O . LEU A 1 200 ? -1.286 -12.112 -13.379 1.00 97.00 200 LEU A O 1
ATOM 1556 N N . SER A 1 201 ? -3.202 -10.956 -13.625 1.00 95.62 201 SER A N 1
ATOM 1557 C CA . SER A 1 201 ? -3.503 -10.864 -12.188 1.00 95.62 201 SER A CA 1
ATOM 1558 C C . SER A 1 201 ? -3.724 -12.237 -11.558 1.00 95.62 201 SER A C 1
ATOM 1560 O O . SER A 1 201 ? -3.213 -12.512 -10.476 1.00 95.62 201 SER A O 1
ATOM 1562 N N . ASN A 1 202 ? -4.411 -13.133 -12.269 1.00 96.31 202 ASN A N 1
ATOM 1563 C CA . ASN A 1 202 ? -4.697 -14.487 -11.787 1.00 96.31 202 ASN A CA 1
ATOM 1564 C C . ASN A 1 202 ? -3.486 -15.429 -11.883 1.00 96.31 202 ASN A C 1
ATOM 1566 O O . ASN A 1 202 ? -3.447 -16.464 -11.217 1.00 96.31 202 ASN A O 1
ATOM 1570 N N . ASN A 1 203 ? -2.496 -15.080 -12.708 1.00 97.00 203 ASN A N 1
ATOM 1571 C CA . ASN A 1 203 ? -1.317 -15.897 -12.992 1.00 97.00 203 ASN A CA 1
ATOM 1572 C C . ASN A 1 203 ? -0.010 -15.171 -12.645 1.00 97.00 203 ASN A C 1
ATOM 1574 O O . ASN A 1 203 ? 1.022 -15.414 -13.277 1.00 97.00 203 ASN A O 1
ATOM 1578 N N . LEU A 1 204 ? -0.023 -14.308 -11.620 1.00 96.56 204 LEU A N 1
ATOM 1579 C CA . LEU A 1 204 ? 1.181 -13.607 -11.160 1.00 96.56 204 LEU A CA 1
ATOM 1580 C C . LEU A 1 204 ? 2.305 -14.569 -10.773 1.00 96.56 204 LEU A C 1
ATOM 1582 O O . LEU A 1 204 ? 3.466 -14.255 -10.996 1.00 96.56 204 LEU A O 1
ATOM 1586 N N . TYR A 1 205 ? 1.977 -15.776 -10.304 1.00 96.38 205 TYR A N 1
ATOM 1587 C CA . TYR A 1 205 ? 2.973 -16.793 -9.972 1.00 96.38 205 TYR A CA 1
ATOM 1588 C C . TYR A 1 205 ? 3.797 -17.282 -11.180 1.00 96.38 205 TYR A C 1
ATOM 1590 O O . TYR A 1 205 ? 4.925 -17.752 -11.026 1.00 96.38 205 TYR A O 1
ATOM 1598 N N . ASN A 1 206 ? 3.246 -17.197 -12.396 1.00 97.25 206 ASN A N 1
ATOM 1599 C CA . ASN A 1 206 ? 3.928 -17.560 -13.634 1.00 97.25 206 ASN A CA 1
ATOM 1600 C C . ASN A 1 206 ? 3.378 -16.731 -14.810 1.00 97.25 206 ASN A C 1
ATOM 1602 O O . ASN A 1 206 ? 2.535 -17.214 -15.569 1.00 97.25 206 ASN A O 1
ATOM 1606 N N . PRO A 1 207 ? 3.901 -15.515 -15.043 1.00 96.75 207 PRO A N 1
ATOM 1607 C CA . PRO A 1 207 ? 3.357 -14.593 -16.042 1.00 96.75 207 PRO A CA 1
ATOM 1608 C C . PRO A 1 207 ? 3.760 -14.950 -17.486 1.00 96.75 207 PRO A C 1
ATOM 1610 O O . PRO A 1 207 ? 3.756 -14.099 -18.377 1.00 96.75 207 PRO A O 1
ATOM 1613 N N . TYR A 1 208 ? 4.184 -16.190 -17.733 1.00 96.50 208 TYR A N 1
ATOM 1614 C CA . TYR A 1 208 ? 4.594 -16.672 -19.045 1.00 96.50 208 TYR A CA 1
ATOM 1615 C C . TYR A 1 208 ? 3.484 -17.525 -19.646 1.00 96.50 208 TYR A C 1
ATOM 1617 O O . TYR A 1 208 ? 3.197 -18.622 -19.170 1.00 96.50 208 TYR A O 1
ATOM 1625 N N . LEU A 1 209 ? 2.900 -17.023 -20.729 1.00 95.25 209 LEU A N 1
ATOM 1626 C CA . LEU A 1 209 ? 1.789 -17.674 -21.405 1.00 95.25 209 LEU A CA 1
ATOM 1627 C C . LEU A 1 209 ? 2.195 -19.004 -22.060 1.00 95.25 209 LEU A C 1
ATOM 1629 O O . LEU A 1 209 ? 3.160 -19.021 -22.839 1.00 95.25 209 LEU A O 1
ATOM 1633 N N . PRO A 1 210 ? 1.426 -20.087 -21.850 1.00 95.81 210 PRO A N 1
ATOM 1634 C CA . PRO A 1 210 ? 1.489 -21.253 -22.721 1.00 95.81 210 PRO A CA 1
ATOM 1635 C C . PRO A 1 210 ? 0.921 -20.916 -24.112 1.00 95.81 210 PRO A C 1
ATOM 1637 O O . PRO A 1 210 ? 0.159 -19.962 -24.286 1.00 95.81 210 PRO A O 1
ATOM 1640 N N . ALA A 1 211 ? 1.308 -21.695 -25.127 1.00 94.00 211 ALA A N 1
ATOM 1641 C CA . ALA A 1 211 ? 0.958 -21.415 -26.523 1.00 94.00 211 ALA A CA 1
ATOM 1642 C C . ALA A 1 211 ? -0.558 -21.443 -26.793 1.00 94.00 211 ALA A C 1
ATOM 1644 O O . ALA A 1 211 ? -1.043 -20.628 -27.570 1.00 94.00 211 ALA A O 1
ATOM 1645 N N . SER A 1 212 ? -1.297 -22.332 -26.122 1.00 94.31 212 SER A N 1
ATOM 1646 C CA . SER A 1 212 ? -2.758 -22.433 -26.229 1.00 94.31 212 SER A CA 1
ATOM 1647 C C . SER A 1 212 ? -3.451 -21.152 -25.760 1.00 94.31 212 SER A C 1
ATOM 1649 O O . SER A 1 212 ? -4.143 -20.502 -26.537 1.00 94.31 212 SER A O 1
ATOM 1651 N N . VAL A 1 213 ? -3.155 -20.724 -24.530 1.00 96.94 213 VAL A N 1
ATOM 1652 C CA . VAL A 1 213 ? -3.736 -19.519 -23.914 1.00 96.94 213 VAL A CA 1
ATOM 1653 C C . VAL A 1 213 ? -3.400 -18.258 -24.715 1.00 96.94 213 VAL A C 1
ATOM 1655 O O . VAL A 1 213 ? -4.209 -17.338 -24.796 1.00 96.94 213 VAL A O 1
ATOM 1658 N N . ARG A 1 214 ? -2.222 -18.205 -25.352 1.00 96.44 214 ARG A N 1
ATOM 1659 C CA . ARG A 1 214 ? -1.851 -17.077 -26.219 1.00 96.44 214 ARG A CA 1
ATOM 1660 C C . ARG A 1 214 ? -2.827 -16.901 -27.385 1.00 96.44 214 ARG A C 1
ATOM 1662 O O . ARG A 1 214 ? -3.190 -15.766 -27.686 1.00 96.44 214 ARG A O 1
ATOM 1669 N N . SER A 1 215 ? -3.231 -17.990 -28.037 1.00 94.44 215 SER A N 1
ATOM 1670 C CA . SER A 1 215 ? -4.175 -17.947 -29.160 1.00 94.44 215 SER A CA 1
ATOM 1671 C C . SER A 1 215 ? -5.562 -17.490 -28.715 1.00 94.44 215 SER A C 1
ATOM 1673 O O . SER A 1 215 ? -6.188 -16.684 -29.403 1.00 94.44 215 SER A O 1
ATOM 1675 N N . ASP A 1 216 ? -6.009 -17.943 -27.543 1.00 96.12 216 ASP A N 1
ATOM 1676 C CA . ASP A 1 216 ? -7.305 -17.555 -26.984 1.00 96.12 216 ASP A CA 1
ATOM 1677 C C . ASP A 1 216 ? -7.335 -16.067 -26.613 1.00 96.12 216 ASP A C 1
ATOM 1679 O O . ASP A 1 216 ? -8.204 -15.335 -27.084 1.00 96.12 216 ASP A O 1
ATOM 1683 N N . LEU A 1 217 ? -6.309 -15.574 -25.911 1.00 96.06 217 LEU A N 1
ATOM 1684 C CA . LEU A 1 217 ? -6.194 -14.150 -25.576 1.00 96.06 217 LEU A CA 1
ATOM 1685 C C . LEU A 1 217 ? -6.048 -13.258 -26.814 1.00 96.06 217 LEU A C 1
ATOM 1687 O O . LEU A 1 217 ? -6.519 -12.121 -26.819 1.00 96.06 217 LEU A O 1
ATOM 1691 N N . CYS A 1 218 ? -5.402 -13.743 -27.877 1.00 94.75 218 CYS A N 1
ATOM 1692 C CA . CYS A 1 218 ? -5.299 -13.006 -29.138 1.00 94.75 218 CYS A CA 1
ATOM 1693 C C . CYS A 1 218 ? -6.678 -12.830 -29.789 1.00 94.75 218 CYS A C 1
ATOM 1695 O O . CYS A 1 218 ? -7.010 -11.740 -30.259 1.00 94.75 218 CYS A O 1
ATOM 1697 N N . ARG A 1 219 ? -7.506 -13.883 -29.758 1.00 93.69 219 ARG A N 1
ATOM 1698 C CA . ARG A 1 219 ? -8.888 -13.850 -30.250 1.00 93.69 219 ARG A CA 1
ATOM 1699 C C . ARG A 1 219 ? -9.758 -12.909 -29.412 1.00 93.69 219 ARG A C 1
ATOM 1701 O O . ARG A 1 219 ? -10.483 -12.101 -29.983 1.00 93.69 219 ARG A O 1
ATOM 1708 N N . GLU A 1 220 ? -9.645 -12.969 -28.087 1.00 93.19 220 GLU A N 1
ATOM 1709 C CA . GLU A 1 220 ? -10.431 -12.143 -27.155 1.00 93.19 220 GLU A CA 1
ATOM 1710 C C . GLU A 1 220 ? -10.052 -10.655 -27.194 1.00 93.19 220 GLU A C 1
ATOM 1712 O O . GLU A 1 220 ? -10.919 -9.793 -27.113 1.00 93.19 220 GLU A O 1
ATOM 1717 N N . SER A 1 221 ? -8.770 -10.334 -27.378 1.00 91.81 221 SER A N 1
ATOM 1718 C CA . SER A 1 221 ? -8.271 -8.947 -27.408 1.00 91.81 221 SER A CA 1
ATOM 1719 C C . SER A 1 221 ? -8.417 -8.241 -28.764 1.00 91.81 221 SER A C 1
ATOM 1721 O O . SER A 1 221 ? -7.853 -7.162 -28.979 1.00 91.81 221 SER A O 1
ATOM 1723 N N . GLY A 1 222 ? -9.140 -8.849 -29.711 1.00 89.88 222 GLY A N 1
ATOM 1724 C CA . GLY A 1 222 ? -9.337 -8.294 -31.052 1.00 89.88 222 GLY A CA 1
ATOM 1725 C C . GLY A 1 222 ? -8.053 -8.255 -31.887 1.00 89.88 222 GLY A C 1
ATOM 1726 O O . GLY A 1 222 ? -7.829 -7.303 -32.636 1.00 89.88 222 GLY A O 1
ATOM 1727 N N . GLY A 1 223 ? -7.182 -9.261 -31.742 1.00 85.38 223 GLY A N 1
ATOM 1728 C CA . GLY A 1 223 ? -5.927 -9.366 -32.491 1.00 85.38 223 GLY A CA 1
ATOM 1729 C C . GLY A 1 223 ? -4.815 -8.445 -31.982 1.00 85.38 223 GLY A C 1
ATOM 1730 O O . GLY A 1 223 ? -3.966 -8.004 -32.763 1.00 85.38 223 GLY A O 1
ATOM 1731 N N . ALA A 1 224 ? -4.818 -8.101 -30.690 1.00 86.19 224 ALA A N 1
ATOM 1732 C CA . ALA A 1 224 ? -3.712 -7.363 -30.093 1.00 86.19 224 ALA A CA 1
ATOM 1733 C C . ALA A 1 224 ? -2.419 -8.200 -30.096 1.00 86.19 224 ALA A C 1
ATOM 1735 O O . ALA A 1 224 ? -2.437 -9.428 -30.045 1.00 86.19 224 ALA A O 1
ATOM 1736 N N . ASP A 1 225 ? -1.268 -7.525 -30.121 1.00 93.44 225 ASP A N 1
ATOM 1737 C CA . ASP A 1 225 ? 0.042 -8.173 -29.998 1.00 93.44 225 ASP A CA 1
ATOM 1738 C C . ASP A 1 225 ? 0.268 -8.612 -28.538 1.00 93.44 225 ASP A C 1
ATOM 1740 O O . ASP A 1 225 ? 0.863 -7.896 -27.724 1.00 93.44 225 ASP A O 1
ATOM 1744 N N . VAL A 1 226 ? -0.291 -9.780 -28.204 1.00 95.62 226 VAL A N 1
ATOM 1745 C CA . VAL A 1 226 ? -0.299 -10.380 -26.861 1.00 95.62 226 VAL A CA 1
ATOM 1746 C C . VAL A 1 226 ? 1.122 -10.544 -26.323 1.00 95.62 226 VAL A C 1
ATOM 1748 O O . VAL A 1 226 ? 1.407 -10.194 -25.178 1.00 95.62 226 VAL A O 1
ATOM 1751 N N . GLU A 1 227 ? 2.045 -11.051 -27.139 1.00 95.62 227 GLU A N 1
ATOM 1752 C CA . GLU A 1 227 ? 3.408 -11.356 -26.701 1.00 95.62 227 GLU A CA 1
ATOM 1753 C C . GLU A 1 227 ? 4.202 -10.092 -26.371 1.00 95.62 227 GLU A C 1
ATOM 1755 O O . GLU A 1 227 ? 4.870 -10.011 -25.327 1.00 95.62 227 GLU A O 1
ATOM 1760 N N . ARG A 1 228 ? 4.087 -9.069 -27.223 1.00 96.25 228 ARG A N 1
ATOM 1761 C CA . ARG A 1 228 ? 4.692 -7.768 -26.953 1.00 96.25 228 ARG A CA 1
ATOM 1762 C C . ARG A 1 228 ? 4.095 -7.134 -25.705 1.00 96.25 228 ARG A C 1
ATOM 1764 O O . ARG A 1 228 ? 4.855 -6.634 -24.873 1.00 96.25 228 ARG A O 1
ATOM 1771 N N . TRP A 1 229 ? 2.772 -7.201 -25.534 1.00 95.94 229 TRP A N 1
ATOM 1772 C CA . TRP A 1 229 ? 2.103 -6.671 -24.347 1.00 95.94 229 TRP A CA 1
ATOM 1773 C C . TRP A 1 229 ? 2.609 -7.345 -23.064 1.00 95.94 229 TRP A C 1
ATOM 1775 O O . TRP A 1 229 ? 3.070 -6.648 -22.161 1.00 95.94 229 TRP A O 1
ATOM 1785 N N . PHE A 1 230 ? 2.648 -8.682 -23.003 1.00 97.25 230 PHE A N 1
ATOM 1786 C CA . PHE A 1 230 ? 3.136 -9.418 -21.826 1.00 97.25 230 PHE A CA 1
ATOM 1787 C C . PHE A 1 230 ? 4.624 -9.183 -21.550 1.00 97.25 230 PHE A C 1
ATOM 1789 O O . PHE A 1 230 ? 5.065 -9.201 -20.400 1.00 97.25 230 PHE A O 1
ATOM 1796 N N . THR A 1 231 ? 5.428 -8.957 -22.587 1.00 96.94 231 THR A N 1
ATOM 1797 C CA . THR A 1 231 ? 6.840 -8.586 -22.424 1.00 96.94 231 THR A CA 1
ATOM 1798 C C . THR A 1 231 ? 6.980 -7.213 -21.773 1.00 96.94 231 THR A C 1
ATOM 1800 O O . THR A 1 231 ? 7.766 -7.052 -20.840 1.00 96.94 231 THR A O 1
ATOM 1803 N N . THR A 1 232 ? 6.191 -6.230 -22.206 1.00 96.56 232 THR A N 1
ATOM 1804 C CA . THR A 1 232 ? 6.168 -4.905 -21.578 1.00 96.56 232 THR A CA 1
ATOM 1805 C C . THR A 1 232 ? 5.595 -4.960 -20.163 1.00 96.56 232 THR A C 1
ATOM 1807 O O . THR A 1 232 ? 6.184 -4.374 -19.256 1.00 96.56 232 THR A O 1
ATOM 1810 N N . ALA A 1 233 ? 4.503 -5.696 -19.944 1.00 96.88 233 ALA A N 1
ATOM 1811 C CA . ALA A 1 233 ? 3.855 -5.814 -18.643 1.00 96.88 233 ALA A CA 1
ATOM 1812 C C . ALA A 1 233 ? 4.795 -6.418 -17.590 1.00 96.88 233 ALA A C 1
ATOM 1814 O O . ALA A 1 233 ? 5.000 -5.809 -16.544 1.00 96.88 233 ALA A O 1
ATOM 1815 N N . ARG A 1 234 ? 5.466 -7.537 -17.901 1.00 97.94 234 ARG A N 1
ATOM 1816 C CA . ARG A 1 234 ? 6.437 -8.180 -16.994 1.00 97.94 234 ARG A CA 1
ATOM 1817 C C . ARG A 1 234 ? 7.651 -7.314 -16.667 1.00 97.94 234 ARG A C 1
ATOM 1819 O O . ARG A 1 234 ? 8.258 -7.494 -15.616 1.00 97.94 234 ARG A O 1
ATOM 1826 N N . ARG A 1 235 ? 8.054 -6.411 -17.563 1.00 97.62 235 ARG A N 1
ATOM 1827 C CA . ARG A 1 235 ? 9.114 -5.435 -17.265 1.00 97.62 235 ARG A CA 1
ATOM 1828 C C . ARG A 1 235 ? 8.603 -4.359 -16.315 1.00 97.62 235 ARG A C 1
ATOM 1830 O O . ARG A 1 235 ? 9.257 -4.079 -15.323 1.00 97.62 235 ARG A O 1
ATOM 1837 N N . ARG A 1 236 ? 7.418 -3.809 -16.595 1.00 96.44 236 ARG A N 1
ATOM 1838 C CA . ARG A 1 236 ? 6.818 -2.722 -15.808 1.00 96.44 236 ARG A CA 1
ATOM 1839 C C . ARG A 1 236 ? 6.508 -3.109 -14.369 1.00 96.44 236 ARG A C 1
ATOM 1841 O O . ARG A 1 236 ? 6.734 -2.299 -13.487 1.00 96.44 236 ARG A O 1
ATOM 1848 N N . ILE A 1 237 ? 6.027 -4.327 -14.132 1.00 97.06 237 ILE A N 1
ATOM 1849 C CA . ILE A 1 237 ? 5.696 -4.772 -12.770 1.00 97.06 237 ILE A CA 1
ATOM 1850 C C . ILE A 1 237 ? 6.924 -5.216 -11.959 1.00 97.06 237 ILE A C 1
ATOM 1852 O O . ILE A 1 237 ? 6.780 -5.518 -10.784 1.00 97.06 237 ILE A O 1
ATOM 1856 N N . GLY A 1 238 ? 8.121 -5.273 -12.559 1.00 96.81 238 GLY A N 1
ATOM 1857 C CA . GLY A 1 238 ? 9.362 -5.672 -11.878 1.00 96.81 238 GLY A CA 1
ATOM 1858 C C . GLY A 1 238 ? 9.738 -7.155 -12.004 1.00 96.81 238 GLY A C 1
ATOM 1859 O O . GLY A 1 238 ? 10.844 -7.544 -11.633 1.00 96.81 238 GLY A O 1
ATOM 1860 N N . TRP A 1 239 ? 8.893 -7.990 -12.621 1.00 97.69 239 TRP A N 1
ATOM 1861 C CA . TRP A 1 239 ? 9.143 -9.435 -12.758 1.00 97.69 239 TRP A CA 1
ATOM 1862 C C . TRP A 1 239 ? 10.449 -9.761 -13.496 1.00 97.69 239 TRP A C 1
ATOM 1864 O O . TRP A 1 239 ? 11.190 -10.669 -13.122 1.00 97.69 239 TRP A O 1
ATOM 1874 N N . THR A 1 240 ? 10.739 -9.030 -14.577 1.00 97.12 240 THR A N 1
ATOM 1875 C CA . THR A 1 240 ? 11.938 -9.286 -15.399 1.00 97.12 240 THR A CA 1
ATOM 1876 C C . THR A 1 240 ? 13.227 -8.983 -14.636 1.00 97.12 240 THR A C 1
ATOM 1878 O O . THR A 1 240 ? 14.201 -9.718 -14.776 1.00 97.12 240 THR A O 1
ATOM 1881 N N . GLU A 1 241 ? 13.231 -7.932 -13.816 1.00 97.00 241 GLU A N 1
ATOM 1882 C CA . GLU A 1 241 ? 14.397 -7.559 -13.011 1.00 97.00 241 GLU A CA 1
ATOM 1883 C C . GLU A 1 241 ? 14.577 -8.500 -11.814 1.00 97.00 241 GLU A C 1
ATOM 1885 O O . GLU A 1 241 ? 15.705 -8.864 -11.485 1.00 97.00 241 GLU A O 1
ATOM 1890 N N . LEU A 1 242 ? 13.483 -8.989 -11.217 1.00 96.50 242 LEU A N 1
ATOM 1891 C CA . LEU A 1 242 ? 13.541 -10.023 -10.180 1.00 96.50 242 LEU A CA 1
ATOM 1892 C C . LEU A 1 242 ? 14.222 -11.305 -10.688 1.00 96.50 242 LEU A C 1
ATOM 1894 O O . LEU A 1 242 ? 15.136 -11.818 -10.046 1.00 96.50 242 LEU A O 1
ATOM 1898 N N . VAL A 1 243 ? 13.848 -11.777 -11.882 1.00 97.00 243 VAL A N 1
ATOM 1899 C CA . VAL A 1 243 ? 14.450 -12.971 -12.507 1.00 97.00 243 VAL A CA 1
ATOM 1900 C C . VAL A 1 243 ? 15.953 -12.818 -12.762 1.00 97.00 243 VAL A C 1
ATOM 1902 O O . VAL A 1 243 ? 16.670 -13.814 -12.724 1.00 97.00 243 VAL A O 1
ATOM 1905 N N . LYS A 1 244 ? 16.443 -11.599 -13.020 1.00 96.75 244 LYS A N 1
ATOM 1906 C CA . LYS A 1 244 ? 17.880 -11.344 -13.212 1.00 96.75 244 LYS A CA 1
ATOM 1907 C C . LYS A 1 244 ? 18.661 -11.336 -11.900 1.00 96.75 244 LYS A C 1
ATOM 1909 O O . LYS A 1 244 ? 19.813 -11.751 -11.893 1.00 96.75 244 LYS A O 1
ATOM 1914 N N . ARG A 1 245 ? 18.057 -10.827 -10.820 1.00 93.81 245 ARG A N 1
ATOM 1915 C CA . ARG A 1 245 ? 18.710 -10.698 -9.507 1.00 93.81 245 ARG A CA 1
ATOM 1916 C C . ARG A 1 245 ? 18.810 -12.032 -8.768 1.00 93.81 245 ARG A C 1
ATOM 1918 O O . ARG A 1 245 ? 19.775 -12.245 -8.045 1.00 93.81 245 ARG A O 1
ATOM 1925 N N . VAL A 1 246 ? 17.832 -12.921 -8.944 1.00 93.25 246 VAL A N 1
ATOM 1926 C CA . VAL A 1 246 ? 17.781 -14.196 -8.218 1.00 93.25 246 VAL A CA 1
ATOM 1927 C C . VAL A 1 246 ? 18.655 -15.260 -8.908 1.00 93.25 246 VAL A C 1
ATOM 1929 O O . VAL A 1 246 ? 18.398 -15.610 -10.067 1.00 93.25 246 VAL A O 1
ATOM 1932 N N . PRO A 1 247 ? 19.659 -15.839 -8.218 1.00 90.12 247 PRO A N 1
ATOM 1933 C CA . PRO A 1 247 ? 20.466 -16.923 -8.772 1.00 90.12 247 PRO A CA 1
ATOM 1934 C C . PRO A 1 247 ? 19.600 -18.166 -9.026 1.00 90.12 247 PRO A C 1
ATOM 1936 O O . PRO A 1 247 ? 18.756 -18.536 -8.217 1.00 90.12 247 PRO A O 1
ATOM 1939 N N . GLY A 1 248 ? 19.778 -18.830 -10.168 1.00 91.62 248 GLY A N 1
ATOM 1940 C CA . GLY A 1 248 ? 18.870 -19.895 -10.632 1.00 91.62 248 GLY A CA 1
ATOM 1941 C C . GLY A 1 248 ? 17.715 -19.394 -11.509 1.00 91.62 248 GLY A C 1
ATOM 1942 O O . GLY A 1 248 ? 16.927 -20.197 -12.010 1.00 91.62 248 GLY A O 1
ATOM 1943 N N . GLY A 1 249 ? 17.641 -18.081 -11.745 1.00 93.44 249 GLY A N 1
ATOM 1944 C CA . GLY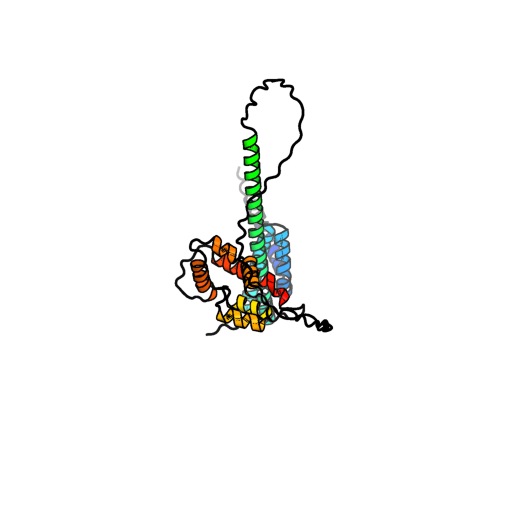 A 1 249 ? 16.855 -17.479 -12.812 1.00 93.44 249 GLY A CA 1
ATOM 1945 C C . GLY A 1 249 ? 15.355 -17.749 -12.714 1.00 93.44 249 GLY A C 1
ATOM 1946 O O . GLY A 1 249 ? 14.751 -17.762 -11.640 1.00 93.44 249 GLY A O 1
ATOM 1947 N N . ARG A 1 250 ? 14.725 -17.938 -13.877 1.00 95.81 250 ARG A N 1
ATOM 1948 C CA . ARG A 1 250 ? 13.262 -17.960 -14.013 1.00 95.81 250 ARG A CA 1
ATOM 1949 C C . ARG A 1 250 ? 12.601 -19.072 -13.203 1.00 95.81 250 ARG A C 1
ATOM 1951 O O . ARG A 1 250 ? 11.580 -18.820 -12.572 1.00 95.81 250 ARG A O 1
ATOM 1958 N N . GLU A 1 251 ? 13.131 -20.288 -13.262 1.00 94.62 251 GLU A N 1
ATOM 1959 C CA . GLU A 1 251 ? 12.494 -21.461 -12.652 1.00 94.62 251 GLU A CA 1
ATOM 1960 C C . GLU A 1 251 ? 12.436 -21.345 -11.132 1.00 94.62 251 GLU A C 1
ATOM 1962 O O . GLU A 1 251 ? 11.402 -21.640 -10.532 1.00 94.62 251 GLU A O 1
ATOM 1967 N N . ARG A 1 252 ? 13.513 -20.841 -10.517 1.00 93.31 252 ARG A N 1
ATOM 1968 C CA . ARG A 1 252 ? 13.557 -20.607 -9.072 1.00 93.31 252 ARG A CA 1
ATOM 1969 C C . ARG A 1 252 ? 12.542 -19.544 -8.650 1.00 93.31 252 ARG A C 1
ATOM 1971 O O . ARG A 1 252 ? 11.783 -19.787 -7.718 1.00 93.31 252 ARG A O 1
ATOM 1978 N N . VAL A 1 253 ? 12.472 -18.416 -9.365 1.00 95.62 253 VAL A N 1
ATOM 1979 C CA . VAL A 1 253 ? 11.492 -17.352 -9.074 1.00 95.62 253 VAL A CA 1
ATOM 1980 C C . VAL A 1 253 ? 10.058 -17.859 -9.218 1.00 95.62 253 VAL A C 1
ATOM 1982 O O . VAL A 1 253 ? 9.238 -17.590 -8.351 1.00 95.62 253 VAL A O 1
ATOM 1985 N N . VAL A 1 254 ? 9.753 -18.641 -10.259 1.00 95.94 254 VAL A N 1
ATOM 1986 C CA . VAL A 1 254 ? 8.411 -19.224 -10.449 1.00 95.94 254 VAL A CA 1
ATOM 1987 C C . VAL A 1 254 ? 8.061 -20.211 -9.331 1.00 95.94 254 VAL A C 1
ATOM 1989 O O . VAL A 1 254 ? 6.921 -20.231 -8.877 1.00 95.94 254 VAL A O 1
ATOM 1992 N N . ARG A 1 255 ? 9.018 -21.017 -8.855 1.00 94.38 255 ARG A N 1
ATOM 1993 C CA . ARG A 1 255 ? 8.798 -21.925 -7.718 1.00 94.38 255 ARG A CA 1
ATOM 1994 C C . ARG A 1 255 ? 8.499 -21.153 -6.432 1.00 94.38 255 ARG A C 1
ATOM 1996 O O . ARG A 1 255 ? 7.499 -21.437 -5.784 1.00 94.38 255 ARG A O 1
ATOM 2003 N N . ALA A 1 256 ? 9.314 -20.148 -6.111 1.00 94.44 256 ALA A N 1
ATOM 2004 C CA . ALA A 1 256 ? 9.101 -19.292 -4.943 1.00 94.44 256 ALA A CA 1
ATOM 2005 C C . ALA A 1 256 ? 7.770 -18.527 -5.025 1.00 94.44 256 ALA A C 1
ATOM 2007 O O . ALA A 1 256 ? 7.059 -18.393 -4.036 1.00 94.44 256 ALA A O 1
ATOM 2008 N N . ALA A 1 257 ? 7.398 -18.081 -6.222 1.00 95.56 257 ALA A N 1
ATOM 2009 C CA . ALA A 1 257 ? 6.136 -17.407 -6.475 1.00 95.56 257 ALA A CA 1
ATOM 2010 C C . ALA A 1 257 ? 4.923 -18.331 -6.279 1.00 95.56 257 ALA A C 1
ATOM 2012 O O . ALA A 1 257 ? 3.924 -17.927 -5.690 1.00 95.56 257 ALA A O 1
ATOM 2013 N N . LYS A 1 258 ? 5.000 -19.586 -6.743 1.00 94.94 258 LYS A N 1
ATOM 2014 C CA . LYS A 1 258 ? 3.961 -20.589 -6.466 1.00 94.94 258 LYS A CA 1
ATOM 2015 C C . LYS A 1 258 ? 3.805 -20.830 -4.970 1.00 94.94 258 LYS A C 1
ATOM 2017 O O . LYS A 1 258 ? 2.679 -20.834 -4.491 1.00 94.94 258 LYS A O 1
ATOM 2022 N N . HIS A 1 259 ? 4.908 -20.946 -4.240 1.00 93.19 259 HIS A N 1
ATOM 2023 C CA . HIS A 1 259 ? 4.854 -21.062 -2.788 1.00 93.19 259 HIS A CA 1
ATOM 2024 C C . HIS A 1 259 ? 4.164 -19.842 -2.153 1.00 93.19 259 HIS A C 1
ATOM 2026 O O . HIS A 1 259 ? 3.203 -20.004 -1.412 1.00 93.19 259 HIS A O 1
ATOM 2032 N N . TYR A 1 260 ? 4.565 -18.623 -2.530 1.00 94.19 260 TYR A N 1
ATOM 2033 C CA . TYR A 1 260 ? 4.007 -17.383 -1.980 1.00 94.19 260 TYR A CA 1
ATOM 2034 C C . TYR A 1 260 ? 2.502 -17.192 -2.263 1.00 94.19 260 TYR A C 1
ATOM 2036 O O . TYR A 1 260 ? 1.748 -16.877 -1.350 1.00 94.19 260 TYR A O 1
ATOM 2044 N N . TRP A 1 261 ? 2.042 -17.390 -3.507 1.00 94.56 261 TRP A N 1
ATOM 2045 C CA . TRP A 1 261 ? 0.643 -17.121 -3.895 1.00 94.56 261 TRP A CA 1
ATOM 2046 C C . TRP A 1 261 ? -0.296 -18.334 -3.839 1.00 94.56 261 TRP A C 1
ATOM 2048 O O . TRP A 1 261 ? -1.510 -18.147 -3.771 1.00 94.56 261 TRP A O 1
ATOM 2058 N N . LYS A 1 262 ? 0.216 -19.567 -3.944 1.00 92.88 262 LYS A N 1
ATOM 2059 C CA . LYS A 1 262 ? -0.599 -20.799 -3.926 1.00 92.88 262 LYS A CA 1
ATOM 2060 C C . LYS A 1 262 ? -0.411 -21.633 -2.661 1.00 92.88 262 LYS A C 1
ATOM 2062 O O . LYS A 1 262 ? -1.196 -22.549 -2.455 1.00 92.88 262 LYS A O 1
ATOM 2067 N N . GLY A 1 263 ? 0.601 -21.348 -1.837 1.00 90.75 263 GLY A N 1
ATOM 2068 C CA . GLY A 1 263 ? 0.964 -22.210 -0.708 1.00 90.75 263 GLY A CA 1
ATOM 2069 C C . GLY A 1 263 ? 1.477 -23.587 -1.146 1.00 90.75 263 GLY A C 1
ATOM 2070 O O . GLY A 1 263 ? 1.487 -24.522 -0.355 1.00 90.75 263 GLY A O 1
ATOM 2071 N N . GLU A 1 264 ? 1.860 -23.742 -2.419 1.00 85.94 264 GLU A N 1
ATOM 2072 C CA . GLU A 1 264 ? 2.296 -25.020 -2.982 1.00 85.94 264 GLU A CA 1
ATOM 2073 C C . GLU A 1 264 ? 3.825 -25.169 -2.920 1.00 85.94 264 GLU A C 1
ATOM 2075 O O . GLU A 1 264 ? 4.559 -24.385 -3.531 1.00 85.94 264 GLU A O 1
ATOM 2080 N N . GLY A 1 265 ? 4.286 -26.245 -2.271 1.00 75.56 265 GLY A N 1
ATOM 2081 C CA . GLY A 1 265 ? 5.670 -26.738 -2.299 1.00 75.56 265 GLY A CA 1
ATOM 2082 C C . GLY A 1 265 ? 6.526 -26.350 -1.089 1.00 75.56 265 GLY A C 1
ATOM 2083 O O . GLY A 1 265 ? 6.278 -25.352 -0.434 1.00 75.56 265 GLY A O 1
ATOM 2084 N N . GLU A 1 266 ? 7.573 -27.126 -0.808 1.00 74.81 266 GLU A N 1
ATOM 2085 C CA . GLU A 1 266 ? 8.619 -26.753 0.154 1.00 74.81 266 GLU A CA 1
ATOM 2086 C C . GLU A 1 266 ? 9.587 -25.783 -0.540 1.00 74.81 266 GLU A C 1
ATOM 2088 O O . GLU A 1 266 ? 10.463 -26.179 -1.316 1.00 74.81 266 GLU A O 1
ATOM 2093 N N . GLY A 1 267 ? 9.356 -24.482 -0.377 1.00 62.59 267 GLY A N 1
ATOM 2094 C CA . GLY A 1 267 ? 10.219 -23.456 -0.950 1.00 62.59 267 GLY A CA 1
ATOM 2095 C C . GLY A 1 267 ? 11.444 -23.211 -0.074 1.00 62.59 267 GLY A C 1
ATOM 2096 O O . GLY A 1 267 ? 11.293 -22.853 1.087 1.00 62.59 267 GLY A O 1
ATOM 2097 N N . GLU A 1 268 ? 12.653 -23.313 -0.640 1.00 65.38 268 GLU A N 1
ATOM 2098 C CA . GLU A 1 268 ? 13.812 -22.604 -0.080 1.00 65.38 268 GLU A CA 1
ATOM 2099 C C . GLU A 1 268 ? 13.450 -21.117 0.006 1.00 65.38 268 GLU A C 1
ATOM 2101 O O . GLU A 1 268 ? 13.272 -20.443 -1.018 1.00 65.38 268 GLU A O 1
ATOM 2106 N N . GLU A 1 269 ? 13.297 -20.624 1.230 1.00 70.75 269 GLU A N 1
ATOM 2107 C CA . GLU A 1 269 ? 12.928 -19.245 1.493 1.00 70.75 269 GLU A CA 1
ATOM 2108 C C . GLU A 1 269 ? 14.126 -18.354 1.164 1.00 70.75 269 GLU A C 1
ATOM 2110 O O . GLU A 1 269 ? 15.095 -18.253 1.913 1.00 70.75 269 GLU A O 1
ATOM 2115 N N . TYR A 1 270 ? 14.101 -17.743 -0.020 1.00 78.69 270 TYR A N 1
ATOM 2116 C CA . TYR A 1 270 ? 15.085 -16.728 -0.363 1.00 78.69 270 TYR A CA 1
ATOM 2117 C C . TYR A 1 270 ? 14.777 -15.475 0.470 1.00 78.69 270 TYR A C 1
ATOM 2119 O O . TYR A 1 270 ? 13.691 -14.905 0.297 1.00 78.69 270 TYR A O 1
ATOM 2127 N N . PRO A 1 271 ? 15.689 -15.020 1.350 1.00 82.56 271 PRO A N 1
ATOM 2128 C CA . PRO A 1 271 ? 15.418 -13.888 2.225 1.00 82.56 271 PRO A CA 1
ATOM 2129 C C . PRO A 1 271 ? 14.997 -12.663 1.408 1.00 82.56 271 PRO A C 1
ATOM 2131 O O . PRO A 1 271 ? 15.679 -12.260 0.466 1.00 82.56 271 PRO A O 1
ATOM 2134 N N . GLY A 1 272 ? 13.840 -12.093 1.740 1.00 86.62 272 GLY A N 1
ATOM 2135 C CA . GLY A 1 272 ? 13.325 -10.883 1.095 1.00 86.62 272 GLY A CA 1
ATOM 2136 C C . GLY A 1 272 ? 12.598 -11.079 -0.242 1.00 86.62 272 GLY A C 1
ATOM 2137 O O . GLY A 1 272 ? 12.052 -10.105 -0.758 1.00 86.62 272 GLY A O 1
ATOM 2138 N N . ILE A 1 273 ? 12.491 -12.295 -0.800 1.00 93.31 273 ILE A N 1
ATOM 2139 C CA . ILE A 1 273 ? 11.761 -12.487 -2.073 1.00 93.31 273 ILE A CA 1
ATOM 2140 C C . ILE A 1 273 ? 10.255 -12.208 -1.945 1.00 93.31 273 ILE A C 1
ATOM 2142 O O . ILE A 1 273 ? 9.630 -11.739 -2.893 1.00 93.31 273 ILE A O 1
ATOM 2146 N N . GLY A 1 274 ? 9.679 -12.428 -0.758 1.00 93.12 274 GLY A N 1
ATOM 2147 C CA . GLY A 1 274 ? 8.276 -12.107 -0.477 1.00 93.12 274 GLY A CA 1
ATOM 2148 C C . GLY A 1 274 ? 7.969 -10.610 -0.584 1.00 93.12 274 GLY A C 1
ATOM 2149 O O . GLY A 1 274 ? 6.908 -10.237 -1.079 1.00 93.12 274 GLY A O 1
ATOM 2150 N N . VAL A 1 275 ? 8.920 -9.747 -0.204 1.00 93.44 275 VAL A N 1
ATOM 2151 C CA . VAL A 1 275 ? 8.782 -8.284 -0.329 1.00 93.44 275 VAL A CA 1
ATOM 2152 C C . VAL A 1 275 ? 8.716 -7.878 -1.802 1.00 93.44 275 VAL A C 1
ATOM 2154 O O . VAL A 1 275 ? 7.885 -7.062 -2.194 1.00 93.44 275 VAL A O 1
ATOM 2157 N N . GLU A 1 276 ? 9.539 -8.501 -2.646 1.00 96.06 276 GLU A N 1
ATOM 2158 C CA . GLU A 1 276 ? 9.536 -8.272 -4.094 1.00 96.06 276 GLU A CA 1
ATOM 2159 C C . GLU A 1 276 ? 8.225 -8.743 -4.747 1.00 96.06 276 GLU A C 1
ATOM 2161 O O . GLU A 1 276 ? 7.702 -8.074 -5.640 1.00 96.06 276 GLU A O 1
ATOM 2166 N N . PHE A 1 277 ? 7.644 -9.856 -4.285 1.00 96.75 277 PHE A N 1
ATOM 2167 C CA . PHE A 1 277 ? 6.328 -10.312 -4.748 1.00 96.75 277 PHE A CA 1
ATOM 2168 C C . PHE A 1 277 ? 5.200 -9.353 -4.355 1.00 96.75 277 PHE A C 1
ATOM 2170 O O . PHE A 1 277 ? 4.376 -9.013 -5.208 1.00 96.75 277 PHE A O 1
ATOM 2177 N N . ALA A 1 278 ? 5.207 -8.842 -3.122 1.00 95.56 278 ALA A N 1
ATOM 2178 C CA . ALA A 1 278 ? 4.268 -7.807 -2.695 1.00 95.56 278 ALA A CA 1
ATOM 2179 C C . ALA A 1 278 ? 4.409 -6.523 -3.540 1.00 95.56 278 ALA A C 1
ATOM 2181 O O . ALA A 1 278 ? 3.410 -5.932 -3.959 1.00 95.56 278 ALA A O 1
ATOM 2182 N N . LEU A 1 279 ? 5.644 -6.122 -3.867 1.00 95.31 279 LEU A N 1
ATOM 2183 C CA . LEU A 1 279 ? 5.915 -4.975 -4.738 1.00 95.31 279 LEU A CA 1
ATOM 2184 C C . LEU A 1 279 ? 5.409 -5.201 -6.172 1.00 95.31 279 LEU A C 1
ATOM 2186 O O . LEU A 1 279 ? 4.838 -4.290 -6.772 1.00 95.31 279 LEU A O 1
ATOM 2190 N N . ILE A 1 280 ? 5.563 -6.411 -6.719 1.00 97.12 280 ILE A N 1
ATOM 2191 C CA . ILE A 1 280 ? 5.015 -6.782 -8.033 1.00 97.12 280 ILE A CA 1
ATOM 2192 C C . ILE A 1 280 ? 3.487 -6.655 -8.050 1.00 97.12 280 ILE A C 1
ATOM 2194 O O . ILE A 1 280 ? 2.931 -6.122 -9.014 1.00 97.12 280 ILE A O 1
ATOM 2198 N N . GLU A 1 281 ? 2.802 -7.114 -6.999 1.00 96.06 281 GLU A N 1
ATOM 2199 C CA . GLU A 1 281 ? 1.344 -7.006 -6.893 1.00 96.06 281 GLU A CA 1
ATOM 2200 C C . GLU A 1 281 ? 0.889 -5.543 -6.812 1.00 96.06 281 GLU A C 1
ATOM 2202 O O . GLU A 1 281 ? -0.039 -5.139 -7.522 1.00 96.06 281 GLU A O 1
ATOM 2207 N N . LYS A 1 282 ? 1.583 -4.727 -6.009 1.00 94.56 282 LYS A N 1
ATOM 2208 C CA . LYS A 1 282 ? 1.351 -3.281 -5.935 1.00 94.56 282 LYS A CA 1
ATOM 2209 C C . LYS A 1 282 ? 1.528 -2.621 -7.305 1.00 94.56 282 LYS A C 1
ATOM 2211 O O . LYS A 1 282 ? 0.610 -1.968 -7.791 1.00 94.56 282 LYS A O 1
ATOM 2216 N N . ASN A 1 283 ? 2.652 -2.865 -7.979 1.00 95.00 283 ASN A N 1
ATOM 2217 C CA . ASN A 1 283 ? 2.928 -2.297 -9.300 1.00 95.00 283 ASN A CA 1
ATOM 2218 C C . ASN A 1 283 ? 1.889 -2.721 -10.347 1.00 95.00 283 ASN A C 1
ATOM 2220 O O . ASN A 1 283 ? 1.541 -1.940 -11.232 1.00 95.00 283 ASN A O 1
ATOM 2224 N N . LEU A 1 284 ? 1.378 -3.955 -10.272 1.00 95.31 284 LEU A N 1
ATOM 2225 C CA . LEU A 1 284 ? 0.307 -4.407 -11.158 1.00 95.31 284 LEU A CA 1
ATOM 2226 C C . LEU A 1 284 ? -0.973 -3.579 -10.950 1.00 95.31 284 LEU A C 1
ATOM 2228 O O . LEU A 1 284 ? -1.593 -3.164 -11.935 1.00 95.31 284 LEU A O 1
ATOM 2232 N N . LYS A 1 285 ? -1.353 -3.324 -9.692 1.00 92.50 285 LYS A N 1
ATOM 2233 C CA . LYS A 1 285 ? -2.514 -2.495 -9.330 1.00 92.50 285 LYS A CA 1
ATOM 2234 C C . LYS A 1 285 ? -2.311 -1.036 -9.740 1.00 92.50 285 LYS A C 1
ATOM 2236 O O . LYS A 1 285 ? -3.214 -0.460 -10.333 1.00 92.50 285 LYS A O 1
ATOM 2241 N N . ASP A 1 286 ? -1.125 -0.473 -9.548 1.00 89.75 286 ASP A N 1
ATOM 2242 C CA . ASP A 1 286 ? -0.849 0.928 -9.888 1.00 89.75 286 ASP A CA 1
ATOM 2243 C C . ASP A 1 286 ? -0.842 1.167 -11.409 1.00 89.75 286 ASP A C 1
ATOM 2245 O O . ASP A 1 286 ? -1.418 2.134 -11.908 1.00 89.75 286 ASP A O 1
ATOM 2249 N N . VAL A 1 287 ? -0.225 0.265 -12.183 1.00 90.12 287 VAL A N 1
ATOM 2250 C CA . VAL A 1 287 ? -0.077 0.441 -13.641 1.00 90.12 287 VAL A CA 1
ATOM 2251 C C . VAL A 1 287 ? -1.400 0.245 -14.389 1.00 90.12 287 VAL A C 1
ATOM 2253 O O . VAL A 1 287 ? -1.617 0.874 -15.432 1.00 90.12 287 VAL A O 1
ATOM 2256 N N . TYR A 1 288 ? -2.274 -0.634 -13.894 1.00 87.44 288 TYR A N 1
ATOM 2257 C CA . TYR A 1 288 ? -3.462 -1.068 -14.635 1.00 87.44 288 TYR A CA 1
ATOM 2258 C C . TYR A 1 288 ? -4.787 -0.902 -13.884 1.00 87.44 288 TYR A C 1
ATOM 2260 O O . TYR A 1 288 ? -5.826 -0.883 -14.538 1.00 87.44 288 TYR A O 1
ATOM 2268 N N . GLY A 1 289 ? -4.783 -0.708 -12.566 1.00 82.12 289 GLY A N 1
ATOM 2269 C CA . GLY A 1 289 ? -5.990 -0.469 -11.766 1.00 82.12 289 GLY A CA 1
ATOM 2270 C C . GLY A 1 289 ? -6.821 0.723 -12.258 1.00 82.12 289 GLY A C 1
ATOM 2271 O O . GLY A 1 289 ? -8.013 0.546 -12.507 1.00 82.12 289 GLY A O 1
ATOM 2272 N N . PRO A 1 290 ? -6.215 1.895 -12.545 1.00 77.50 290 PRO A N 1
ATOM 2273 C CA . PRO A 1 290 ? -6.949 3.049 -13.074 1.00 77.50 290 PRO A CA 1
ATOM 2274 C C . PRO A 1 290 ? -7.527 2.852 -14.483 1.00 77.50 290 PRO A C 1
ATOM 2276 O O . PRO A 1 290 ? -8.287 3.686 -14.959 1.00 77.50 290 PRO A O 1
ATOM 2279 N N . ARG A 1 291 ? -7.122 1.798 -15.206 1.00 68.00 291 ARG A N 1
ATOM 2280 C CA . ARG A 1 291 ? -7.576 1.540 -16.584 1.00 68.00 291 ARG A CA 1
ATOM 2281 C C . ARG A 1 291 ? -8.810 0.647 -16.650 1.00 68.00 291 ARG A C 1
ATOM 2283 O O . ARG A 1 291 ? -9.441 0.603 -17.700 1.00 68.00 291 ARG A O 1
ATOM 2290 N N . LEU A 1 292 ? -9.122 -0.059 -15.567 1.00 61.06 292 LEU A N 1
ATOM 2291 C CA . LEU A 1 292 ? -10.271 -0.964 -15.484 1.00 61.06 292 LEU A CA 1
ATOM 2292 C C . LEU A 1 292 ? -11.492 -0.274 -14.893 1.00 61.06 292 LEU A C 1
ATOM 2294 O O . LEU A 1 292 ? -12.613 -0.572 -15.284 1.00 61.06 292 LEU A O 1
ATOM 2298 N N . GLY A 1 293 ? -11.264 0.680 -13.995 1.00 49.88 293 GLY A N 1
ATOM 2299 C CA . GLY A 1 293 ? -12.286 1.603 -13.545 1.00 49.88 293 GLY A CA 1
ATOM 2300 C C . GLY A 1 293 ? -12.141 2.909 -14.303 1.00 49.88 293 GLY A C 1
ATOM 2301 O O . GLY A 1 293 ? -11.274 3.718 -13.980 1.00 49.88 293 GLY A O 1
ATOM 2302 N N . GLY A 1 294 ? -13.051 3.181 -15.241 1.00 46.53 294 GLY A N 1
ATOM 2303 C CA . GLY A 1 294 ? -13.455 4.574 -15.422 1.00 46.53 294 GLY A CA 1
ATOM 2304 C C . GLY A 1 294 ? -13.849 5.176 -14.055 1.00 46.53 294 GLY A C 1
ATOM 2305 O O . GLY A 1 294 ? -14.094 4.413 -13.119 1.00 46.53 294 GLY A O 1
ATOM 2306 N N . PRO A 1 295 ? -13.917 6.508 -13.897 1.00 42.62 295 PRO A N 1
ATOM 2307 C CA . PRO A 1 295 ? -14.015 7.194 -12.595 1.00 42.62 295 PRO A CA 1
ATOM 2308 C C . PRO A 1 295 ? -15.212 6.876 -11.661 1.00 42.62 295 PRO A C 1
ATOM 2310 O O . PRO A 1 295 ? -15.504 7.690 -10.794 1.00 42.62 295 PRO A O 1
ATOM 2313 N N . GLY A 1 296 ? -15.927 5.755 -11.792 1.00 40.72 296 GLY A N 1
ATOM 2314 C CA . GLY A 1 296 ? -17.134 5.455 -11.020 1.00 40.72 296 GLY A CA 1
ATOM 2315 C C . GLY A 1 296 ? -17.331 4.017 -10.535 1.00 40.72 296 GLY A C 1
ATOM 2316 O O . GLY A 1 296 ? -18.354 3.778 -9.907 1.00 40.72 296 GLY A O 1
ATOM 2317 N N . GLU A 1 297 ? -16.423 3.060 -10.765 1.00 40.44 297 GLU A N 1
ATOM 2318 C CA . GLU A 1 297 ? -16.713 1.656 -10.414 1.00 40.44 297 GLU A CA 1
ATOM 2319 C C . GLU A 1 297 ? -15.610 1.002 -9.572 1.00 40.44 297 GLU A C 1
ATOM 2321 O O . GLU A 1 297 ? -14.769 0.234 -10.036 1.00 40.44 297 GLU A O 1
ATOM 2326 N N . VAL A 1 298 ? -15.623 1.328 -8.278 1.00 42.62 298 VAL A N 1
ATOM 2327 C CA . VAL A 1 298 ? -14.869 0.611 -7.244 1.00 42.62 298 VAL A CA 1
ATOM 2328 C C . VAL A 1 298 ? -15.617 -0.688 -6.934 1.00 42.62 298 VAL A C 1
ATOM 2330 O O . VAL A 1 298 ? -16.359 -0.782 -5.956 1.00 42.62 298 VAL A O 1
ATOM 2333 N N . VAL A 1 299 ? -15.454 -1.708 -7.779 1.00 40.34 299 VAL A N 1
ATOM 2334 C CA . VAL A 1 299 ? -15.920 -3.056 -7.437 1.00 40.34 299 VAL A CA 1
ATOM 2335 C C . VAL A 1 299 ? -14.952 -3.638 -6.406 1.00 40.34 299 VAL A C 1
ATOM 2337 O O . VAL A 1 299 ? -13.794 -3.931 -6.702 1.00 40.34 299 VAL A O 1
ATOM 2340 N N . LYS A 1 300 ? -15.441 -3.804 -5.172 1.00 46.53 300 LYS A N 1
ATOM 2341 C CA . LYS A 1 300 ? -14.835 -4.642 -4.127 1.00 46.53 300 LYS A CA 1
ATOM 2342 C C . LYS A 1 300 ? -14.690 -6.077 -4.651 1.00 46.53 300 LYS A C 1
ATOM 2344 O O . LYS A 1 300 ? -15.584 -6.897 -4.476 1.00 46.53 300 LYS A O 1
ATOM 2349 N N . LEU A 1 301 ? -13.565 -6.390 -5.282 1.00 46.88 301 LEU A N 1
ATOM 2350 C CA . LEU A 1 301 ? -13.197 -7.750 -5.670 1.00 46.88 301 LEU A CA 1
ATOM 2351 C C . LEU A 1 301 ? -11.989 -8.193 -4.860 1.00 46.88 301 LEU A C 1
ATOM 2353 O O . LEU A 1 301 ? -10.905 -8.187 -5.405 1.00 46.88 301 LEU A O 1
ATOM 2357 N N . PHE A 1 302 ? -12.169 -8.562 -3.590 1.00 38.44 302 PHE A N 1
ATOM 2358 C CA . PHE A 1 302 ? -11.363 -9.591 -2.911 1.00 38.44 302 PHE A CA 1
ATOM 2359 C C . PHE A 1 302 ? -12.127 -10.045 -1.662 1.00 38.44 302 PHE A C 1
ATOM 2361 O O . PHE A 1 302 ? -12.161 -9.350 -0.650 1.00 38.44 302 PHE A O 1
ATOM 2368 N N . GLY A 1 303 ? -12.791 -11.196 -1.764 1.00 39.94 303 GLY A N 1
ATOM 2369 C CA . GLY A 1 303 ? -13.577 -11.759 -0.671 1.00 39.94 303 GLY A CA 1
ATOM 2370 C C . GLY A 1 303 ? -14.280 -13.065 -1.024 1.00 39.94 303 GLY A C 1
ATOM 2371 O O . GLY A 1 303 ? -15.463 -13.190 -0.748 1.00 39.94 303 GLY A O 1
ATOM 2372 N N . VAL A 1 304 ? -13.581 -14.025 -1.641 1.00 33.84 304 VAL A N 1
ATOM 2373 C CA . VAL A 1 304 ? -13.991 -15.440 -1.613 1.00 33.84 304 VAL A CA 1
ATOM 2374 C C . VAL A 1 304 ? -12.730 -16.295 -1.497 1.00 33.84 304 VAL A C 1
ATOM 2376 O O . VAL A 1 304 ? -11.986 -16.455 -2.460 1.00 33.84 304 VAL A O 1
ATOM 2379 N N . VAL A 1 305 ? -12.487 -16.814 -0.296 1.00 34.50 305 VAL A N 1
ATOM 2380 C CA . VAL A 1 305 ? -11.562 -17.925 -0.043 1.00 34.50 305 VAL A CA 1
ATOM 2381 C C . VAL A 1 305 ? -12.369 -19.214 -0.240 1.00 34.50 305 VAL A C 1
ATOM 2383 O O . VAL A 1 305 ? -13.377 -19.377 0.453 1.00 34.50 305 VAL A O 1
ATOM 2386 N N . PRO A 1 306 ? -12.012 -20.120 -1.169 1.00 43.47 306 PRO A N 1
ATOM 2387 C CA . PRO A 1 306 ? -12.597 -21.455 -1.195 1.00 43.47 306 PRO A CA 1
ATOM 2388 C C . PRO A 1 306 ? -12.047 -22.283 -0.027 1.00 43.47 306 PRO A C 1
ATOM 2390 O O . PRO A 1 306 ? -10.860 -22.188 0.284 1.00 43.47 306 PRO A O 1
ATOM 2393 N N . ARG A 1 307 ? -12.935 -23.055 0.606 1.00 40.38 307 ARG A N 1
ATOM 2394 C CA . ARG A 1 307 ? -12.613 -24.056 1.633 1.00 40.38 307 ARG A CA 1
ATOM 2395 C C . ARG A 1 307 ? -11.784 -25.205 1.075 1.00 40.38 307 ARG A C 1
ATOM 2397 O O . ARG A 1 307 ? -12.014 -25.551 -0.106 1.00 40.38 307 ARG A O 1
#

Organism: NCBI:txid47425

Foldseek 3Di:
DPDDPPPVVVVVVVVVVVVVVVVVVVVVVVVVCPDPPLLVVLVCLVVQCVVLVVPDPVSNVVSVVVVVVSVVVVVVCVVVVVDDPVSVVSNVVSVVVVVVVVVVVVVVVVVVVVVVVVVVVVVVVVVVVVVVVPPDDPPPDPDDDDDDDDDDDDDDDDDDDDDDDDDDDDDDDDDDDPDPDPPPPDPDPDFDCVVLLVVCLVVVLALDDDPVVQVVSCVVRVNDPSVVVSVVLCVQLCNQVLQVPDPVGDVLSSVVSCCQPVVDDDHPDDPCSNVSSVSSSVSSCVVCVCVVDDPPDPPPPDDDDDD

Radius of gyration: 37.44 Å; chains: 1; boun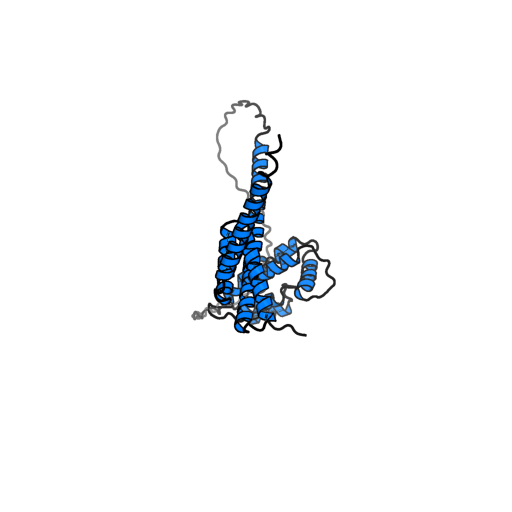ding box: 84×51×138 Å

Sequence (307 aa):
MTVLGEQWDNAEFEWKRRALASFALAILQFLLQMPSDLREKLLSVVDELLTAHRTSDLALGEFNNNWACLQADLIEKQQSGALTASDTDLAYSVAKTVDIVCSAMMNLHIEATNVITESDKKMGILLDTLSLDNTTKERPPLTRIIKKRTHSSTSPEPLTSRKRTKRTASAESASSSSSSSSRSSSPAPKRDYTPLYTWLSNNLYNPYLPASVRSDLCRESGGADVERWFTTARRRIGWTELVKRVPGGRERVVRAAKHYWKGEGEGEEYPGIGVEFALIEKNLKDVYGPRLGGPGEVVKLFGVVPR